Protein AF-A0AAN6U2R5-F1 (afdb_monomer_lite)

pLDDT: mean 76.5, std 16.68, range [30.2, 95.94]

Structure (mmCIF, N/CA/C/O backbone):
data_AF-A0AAN6U2R5-F1
#
_entry.id   AF-A0AAN6U2R5-F1
#
loop_
_atom_site.group_PDB
_atom_site.id
_atom_site.type_symbol
_atom_site.label_atom_id
_atom_site.label_alt_id
_atom_site.label_comp_id
_atom_site.label_asym_id
_atom_site.label_entity_id
_atom_site.label_seq_id
_atom_site.pdbx_PDB_ins_code
_atom_site.Cartn_x
_atom_site.Cartn_y
_atom_site.Cartn_z
_atom_site.occupancy
_atom_site.B_iso_or_equiv
_atom_site.auth_seq_id
_atom_site.auth_comp_id
_atom_site.auth_asym_id
_atom_site.auth_atom_id
_atom_site.pdbx_PDB_model_num
ATOM 1 N N . MET A 1 1 ? -16.354 -10.688 4.812 1.00 75.62 1 MET A N 1
ATOM 2 C CA . MET A 1 1 ? -15.145 -11.548 4.890 1.00 75.62 1 MET A CA 1
ATOM 3 C C . MET A 1 1 ? -14.129 -11.301 3.765 1.00 75.62 1 MET A C 1
ATOM 5 O O . MET A 1 1 ? -12.941 -11.285 4.052 1.00 75.62 1 MET A O 1
ATOM 9 N N . LEU A 1 2 ? -14.532 -11.054 2.510 1.00 76.81 2 LEU A N 1
ATOM 10 C CA . LEU A 1 2 ? -13.600 -10.685 1.427 1.00 76.81 2 LEU A CA 1
ATOM 11 C C . LEU A 1 2 ? -13.300 -9.173 1.439 1.00 76.81 2 LEU A C 1
ATOM 13 O O . LEU A 1 2 ? -14.028 -8.395 0.837 1.00 76.81 2 LEU A O 1
ATOM 17 N N . GLY A 1 3 ? -12.259 -8.751 2.161 1.00 77.88 3 GLY A N 1
ATOM 18 C CA . GLY A 1 3 ? -11.764 -7.361 2.158 1.00 77.88 3 GLY A CA 1
ATOM 19 C C . GL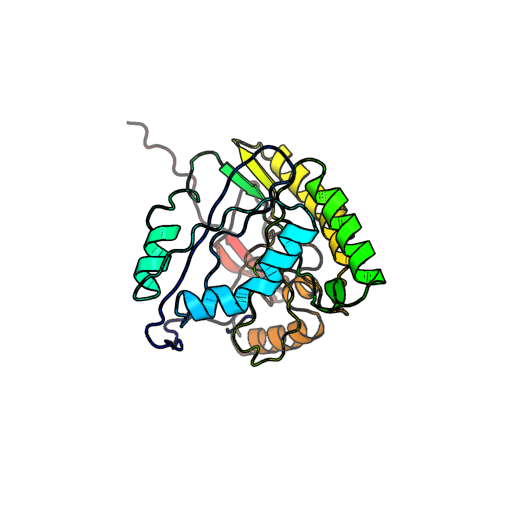Y A 1 3 ? -12.243 -6.466 3.309 1.00 77.88 3 GLY A C 1
ATOM 20 O O . GLY A 1 3 ? -11.578 -5.488 3.612 1.00 77.88 3 GLY A O 1
ATOM 21 N N . GLY A 1 4 ? -13.313 -6.833 4.020 1.00 81.06 4 GLY A N 1
ATOM 22 C CA . GLY A 1 4 ? -13.846 -6.052 5.153 1.00 81.06 4 GLY A CA 1
ATOM 23 C C . GLY A 1 4 ? -13.054 -6.131 6.468 1.00 81.06 4 GLY A C 1
ATOM 24 O O . GLY A 1 4 ? -13.530 -5.625 7.472 1.00 81.06 4 GLY A O 1
ATOM 25 N N . GLY A 1 5 ? -11.888 -6.784 6.491 1.00 81.38 5 GLY A N 1
ATOM 26 C CA . GLY A 1 5 ? -11.130 -7.062 7.720 1.00 81.38 5 GLY A CA 1
ATOM 27 C C . GLY A 1 5 ? -11.427 -8.443 8.325 1.00 81.38 5 GLY A C 1
ATOM 28 O O . GLY A 1 5 ? -12.480 -9.038 8.083 1.00 81.38 5 GLY A O 1
ATOM 29 N N . GLY A 1 6 ? -10.444 -8.992 9.044 1.00 84.00 6 GLY A N 1
ATOM 30 C CA . GLY A 1 6 ? -10.566 -10.259 9.775 1.00 84.00 6 GLY A CA 1
ATOM 31 C C . GLY A 1 6 ? -11.065 -10.051 11.206 1.00 84.00 6 GLY A C 1
ATOM 32 O O . GLY A 1 6 ? -11.174 -8.918 11.661 1.00 84.00 6 GLY A O 1
ATOM 33 N N . SER A 1 7 ? -11.345 -11.149 11.913 1.00 83.75 7 SER A N 1
ATOM 34 C CA . SER A 1 7 ? -11.578 -11.157 13.369 1.00 83.75 7 SER A CA 1
ATOM 35 C C . SER A 1 7 ? -12.781 -10.353 13.888 1.00 83.75 7 SER A C 1
ATOM 37 O O . SER A 1 7 ? -12.809 -10.041 15.069 1.00 83.75 7 SER A O 1
ATOM 39 N N . THR A 1 8 ? -13.765 -10.026 13.040 1.00 87.12 8 THR A N 1
ATOM 40 C CA . THR A 1 8 ? -14.988 -9.287 13.442 1.00 87.12 8 THR A CA 1
ATOM 41 C C . THR A 1 8 ? -16.295 -9.921 12.942 1.00 87.12 8 THR A C 1
ATOM 43 O O . THR A 1 8 ? -17.307 -9.908 13.627 1.00 87.12 8 THR A O 1
ATOM 46 N N . PHE A 1 9 ? -16.293 -10.566 11.769 1.00 89.06 9 PHE A N 1
ATOM 47 C CA . PHE A 1 9 ? -17.522 -11.126 11.177 1.00 89.06 9 PHE A CA 1
ATOM 48 C C . PHE A 1 9 ? -17.807 -12.591 11.543 1.00 89.06 9 PHE A C 1
ATOM 50 O O . PHE A 1 9 ? -18.795 -13.145 11.069 1.00 89.06 9 PHE A O 1
ATOM 57 N N . GLY A 1 10 ? -16.911 -13.257 12.272 1.00 86.81 10 GLY A N 1
ATOM 58 C CA . GLY A 1 10 ? -17.004 -14.691 12.554 1.00 86.81 10 GLY A CA 1
ATOM 59 C C . GLY A 1 10 ? -15.680 -15.441 12.436 1.00 86.81 10 GLY A C 1
ATOM 60 O O . GLY A 1 10 ? -14.652 -14.890 12.032 1.00 86.81 10 GLY A O 1
ATOM 61 N N . VAL A 1 11 ? -15.730 -16.736 12.756 1.00 87.38 11 VAL A N 1
ATOM 62 C CA . VAL A 1 11 ? -14.596 -17.663 12.640 1.00 87.38 11 VAL A CA 1
ATOM 63 C C . VAL A 1 11 ? -14.619 -18.327 11.266 1.00 87.38 11 VAL A C 1
ATOM 65 O O . VAL A 1 11 ? -15.544 -19.063 10.928 1.00 87.38 11 VAL A O 1
ATOM 68 N N . VAL A 1 12 ? -13.584 -18.078 10.465 1.00 86.81 12 VAL A N 1
ATOM 69 C CA . VAL A 1 12 ? -13.412 -18.727 9.160 1.00 86.81 12 VAL A CA 1
ATOM 70 C C . VAL A 1 12 ? -12.789 -20.105 9.370 1.00 86.81 12 VAL A C 1
ATOM 72 O O . VAL A 1 12 ? -11.639 -20.200 9.787 1.00 86.81 12 VAL A O 1
ATOM 75 N N . THR A 1 13 ? -13.529 -21.171 9.064 1.00 89.62 13 THR A N 1
ATOM 76 C CA . THR A 1 13 ? -13.042 -22.562 9.163 1.00 89.62 13 THR A CA 1
ATOM 77 C C . THR A 1 13 ? -12.448 -23.082 7.855 1.00 89.62 13 THR A C 1
ATOM 79 O O . THR A 1 13 ? -11.601 -23.970 7.867 1.00 89.62 13 THR A O 1
ATOM 82 N N . SER A 1 14 ? -12.871 -22.532 6.715 1.00 88.75 14 SER A N 1
ATOM 83 C CA . SER A 1 14 ? -12.342 -22.868 5.393 1.00 88.75 14 SER A CA 1
ATOM 84 C C . SER A 1 14 ? -12.571 -21.728 4.400 1.00 88.75 14 SER A C 1
ATOM 86 O O . SER A 1 14 ? -13.439 -20.875 4.595 1.00 88.75 14 SER A O 1
ATOM 88 N N . ILE A 1 15 ? -11.780 -21.712 3.328 1.00 84.62 15 ILE A N 1
ATOM 89 C CA . ILE A 1 15 ? -11.954 -20.809 2.190 1.00 84.62 15 ILE A CA 1
ATOM 90 C C . ILE A 1 15 ? -11.846 -21.608 0.896 1.00 84.62 15 ILE A C 1
ATOM 92 O O . ILE A 1 15 ? -10.996 -22.487 0.768 1.00 84.62 15 ILE A O 1
ATOM 96 N N . ILE A 1 16 ? -12.682 -21.268 -0.079 1.00 83.38 16 ILE A N 1
ATOM 97 C CA . ILE A 1 16 ? -12.519 -21.735 -1.453 1.00 83.38 16 ILE A CA 1
ATOM 98 C C . ILE A 1 16 ? -11.800 -20.626 -2.207 1.00 83.38 16 ILE A C 1
ATOM 100 O O . ILE A 1 16 ? -12.283 -19.495 -2.283 1.00 83.38 16 ILE A O 1
ATOM 104 N N . ILE A 1 17 ? -10.631 -20.948 -2.746 1.00 80.06 17 ILE A N 1
ATOM 105 C CA . ILE A 1 17 ? -9.834 -20.026 -3.549 1.00 80.06 17 ILE A CA 1
ATOM 106 C C . ILE A 1 17 ? -9.843 -20.473 -5.004 1.00 80.06 17 ILE A C 1
ATOM 108 O O . ILE A 1 17 ? -9.843 -21.665 -5.307 1.00 80.06 17 ILE A O 1
ATOM 112 N N . HIS A 1 18 ? -9.824 -19.509 -5.919 1.00 74.50 18 HIS A N 1
ATOM 113 C CA . HIS A 1 18 ? -9.524 -19.820 -7.307 1.00 74.50 18 HIS A CA 1
ATOM 114 C C . HIS A 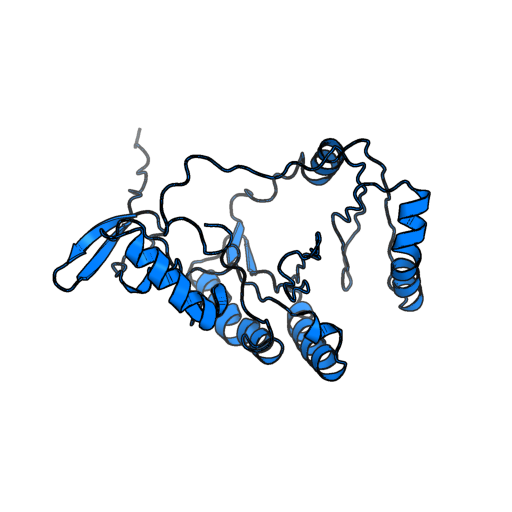1 18 ? -8.048 -20.177 -7.433 1.00 74.50 18 HIS A C 1
ATOM 116 O O . HIS A 1 18 ? -7.177 -19.404 -7.037 1.00 74.50 18 HIS A O 1
ATOM 122 N N . VAL A 1 19 ? -7.791 -21.343 -8.015 1.00 72.38 19 VAL A N 1
ATOM 123 C CA . VAL A 1 19 ? -6.451 -21.780 -8.388 1.00 72.38 19 VAL A CA 1
ATOM 124 C C . VAL A 1 19 ? -6.326 -21.592 -9.892 1.00 72.38 19 VAL A C 1
ATOM 126 O O . VAL A 1 19 ? -7.023 -22.248 -10.665 1.00 72.38 19 VAL A O 1
ATOM 129 N N . ASP A 1 20 ? -5.476 -20.660 -10.316 1.00 73.94 20 ASP A N 1
ATOM 130 C CA . ASP A 1 20 ? -5.130 -20.534 -11.730 1.00 73.94 20 ASP A CA 1
ATOM 131 C C . ASP A 1 20 ? -4.207 -21.706 -12.147 1.00 73.94 20 ASP A C 1
ATOM 133 O O . ASP A 1 20 ? -3.451 -22.227 -11.316 1.00 73.94 20 ASP A O 1
ATOM 137 N N . PRO A 1 21 ? -4.235 -22.138 -13.424 1.00 72.31 21 PRO A N 1
ATOM 138 C CA . PRO A 1 21 ? -3.319 -23.155 -13.941 1.00 72.31 21 PRO A CA 1
ATOM 139 C C . PRO A 1 21 ? -1.846 -22.799 -13.697 1.00 72.31 21 PRO A C 1
ATOM 141 O O . PRO A 1 21 ? -1.494 -21.640 -13.489 1.00 72.31 21 PRO A O 1
ATOM 144 N N . LYS A 1 22 ? -0.946 -23.785 -13.779 1.00 69.88 22 LYS A N 1
ATOM 145 C CA . LYS A 1 22 ? 0.500 -23.518 -13.709 1.00 69.88 22 LYS A CA 1
ATOM 146 C C . LYS A 1 22 ? 0.906 -22.594 -14.859 1.00 69.88 22 LYS A C 1
ATOM 148 O O . LYS A 1 22 ? 0.762 -22.958 -16.021 1.00 69.88 22 LYS A O 1
ATOM 153 N N . LEU A 1 23 ? 1.441 -21.422 -14.525 1.00 69.00 23 LEU A N 1
ATOM 154 C CA . LEU A 1 23 ? 1.948 -20.449 -15.490 1.00 69.00 23 LEU A CA 1
ATOM 155 C C . LEU A 1 23 ? 3.468 -20.282 -15.323 1.00 69.00 23 LEU A C 1
ATOM 157 O O . LEU A 1 23 ? 3.945 -20.279 -14.185 1.00 69.00 23 LEU A O 1
ATOM 161 N N . PRO A 1 24 ? 4.239 -20.118 -16.412 1.00 54.69 24 PRO A N 1
ATOM 162 C CA . PRO A 1 24 ? 5.659 -19.765 -16.341 1.00 54.69 24 PRO A CA 1
ATOM 163 C C . PRO A 1 24 ? 5.858 -18.331 -15.823 1.00 54.69 24 PRO A C 1
ATOM 165 O O . PRO A 1 24 ? 5.056 -17.467 -16.164 1.00 54.69 24 PRO A O 1
ATOM 168 N N . VAL A 1 25 ? 6.905 -18.066 -15.026 1.00 54.12 25 VAL A N 1
ATOM 169 C CA . VAL A 1 25 ? 7.117 -16.799 -14.271 1.00 54.12 25 VAL A CA 1
ATOM 170 C C . VAL A 1 25 ? 8.579 -16.293 -14.373 1.00 54.12 25 VAL A C 1
ATOM 172 O O . VAL A 1 25 ? 9.464 -17.089 -14.689 1.00 54.12 25 VAL A O 1
ATOM 175 N N . ARG A 1 26 ? 8.843 -14.983 -14.147 1.00 58.72 26 ARG A N 1
ATOM 176 C CA . ARG A 1 26 ? 10.145 -14.286 -14.376 1.00 58.72 26 ARG A CA 1
ATOM 177 C C . ARG A 1 26 ? 10.579 -13.301 -13.274 1.00 58.72 26 ARG A C 1
ATOM 179 O O . ARG A 1 26 ? 9.713 -12.782 -12.593 1.00 58.72 26 ARG A O 1
ATOM 186 N N . LEU A 1 27 ? 11.880 -13.003 -13.134 1.00 45.78 27 LEU A N 1
ATOM 187 C CA . LEU A 1 27 ? 12.473 -12.181 -12.047 1.00 45.78 27 LEU A CA 1
ATOM 188 C C . LEU A 1 27 ? 13.454 -11.084 -12.535 1.00 45.78 27 LEU A C 1
ATOM 190 O O . LEU A 1 27 ? 13.769 -11.057 -13.722 1.00 45.78 27 LEU A O 1
ATOM 194 N N . SER A 1 28 ? 13.902 -10.176 -11.639 1.00 36.00 28 SER A N 1
ATOM 195 C CA . SER A 1 28 ? 15.055 -9.235 -11.779 1.00 36.00 28 SER A CA 1
ATOM 196 C C . SER A 1 28 ? 15.420 -8.540 -10.427 1.00 36.00 28 SER A C 1
ATOM 198 O O . SER A 1 28 ? 14.494 -8.083 -9.765 1.00 36.00 28 SER A O 1
ATOM 200 N N . PRO A 1 29 ? 16.706 -8.418 -10.004 1.00 40.41 29 PRO A N 1
ATOM 201 C CA . PRO A 1 29 ? 17.171 -7.596 -8.850 1.00 40.41 29 PRO A CA 1
ATOM 202 C C . PRO A 1 29 ? 18.219 -6.501 -9.220 1.00 40.41 29 PRO A C 1
ATOM 204 O O . PRO A 1 29 ? 18.760 -6.624 -10.311 1.00 40.41 29 PRO A O 1
ATOM 207 N N . THR A 1 30 ? 18.550 -5.508 -8.337 1.00 47.44 30 THR A N 1
ATOM 208 C CA . THR A 1 30 ? 19.863 -4.749 -8.253 1.00 47.44 30 THR A CA 1
ATOM 209 C C . THR A 1 30 ? 19.963 -3.612 -7.171 1.00 47.44 30 THR A C 1
ATOM 211 O O . THR A 1 30 ? 18.999 -3.388 -6.453 1.00 47.44 30 THR A O 1
ATOM 214 N N . SER A 1 31 ? 21.141 -2.939 -7.065 1.00 45.69 31 SER A N 1
ATOM 215 C CA . SER A 1 31 ? 22.002 -2.482 -5.921 1.00 45.69 31 SER A CA 1
ATOM 216 C C . SER A 1 31 ? 21.941 -0.986 -5.427 1.00 45.69 31 SER A C 1
ATOM 218 O O . SER A 1 31 ? 21.132 -0.232 -5.960 1.00 45.69 31 SER A O 1
ATOM 220 N N . PRO A 1 32 ? 22.786 -0.519 -4.444 1.00 41.88 32 PRO A N 1
ATOM 221 C CA . PRO A 1 32 ? 22.632 0.779 -3.728 1.00 41.88 32 PRO A CA 1
ATOM 222 C C . PRO A 1 32 ? 23.648 1.936 -4.018 1.00 41.88 32 PRO A C 1
ATOM 224 O O . PRO A 1 32 ? 24.690 1.715 -4.631 1.00 41.88 32 PRO A O 1
ATOM 227 N N . ASN A 1 33 ? 23.331 3.135 -3.463 1.00 38.94 33 ASN A N 1
ATOM 228 C CA . ASN A 1 33 ? 24.084 4.418 -3.296 1.00 38.94 33 ASN A CA 1
ATOM 229 C C . ASN A 1 33 ? 23.919 5.596 -4.296 1.00 38.94 33 ASN A C 1
ATOM 231 O O . ASN A 1 33 ? 24.830 6.375 -4.557 1.00 38.94 33 ASN A O 1
ATOM 235 N N . SER A 1 34 ? 22.690 5.787 -4.760 1.00 62.69 34 SER A N 1
ATOM 236 C CA . SER A 1 34 ? 22.060 7.037 -5.236 1.00 62.69 34 SER A CA 1
ATOM 237 C C . SER A 1 34 ? 20.544 6.843 -5.011 1.00 62.69 34 SER A C 1
ATOM 239 O O . SER A 1 34 ? 20.193 5.877 -4.325 1.00 62.69 34 SER A O 1
ATOM 241 N N . TYR A 1 35 ? 19.619 7.674 -5.523 1.00 63.62 35 TYR A N 1
ATOM 242 C CA . TYR A 1 35 ? 18.203 7.252 -5.528 1.00 63.62 35 TYR A CA 1
ATOM 243 C C . TYR A 1 35 ? 18.111 5.866 -6.170 1.00 63.62 35 TYR A C 1
ATOM 245 O O . TYR A 1 35 ? 18.415 5.701 -7.350 1.00 63.62 35 TYR A O 1
ATOM 253 N N . SER A 1 36 ? 17.740 4.861 -5.380 1.00 69.75 36 SER A N 1
ATOM 254 C CA . SER A 1 36 ? 17.672 3.488 -5.865 1.00 69.75 36 SER A CA 1
ATOM 255 C C . SER A 1 36 ? 16.245 3.189 -6.296 1.00 69.75 36 SER A C 1
ATOM 257 O O . SER A 1 36 ? 15.295 3.321 -5.526 1.00 69.75 36 SER A O 1
ATOM 259 N N . PHE A 1 37 ? 16.092 2.803 -7.558 1.00 73.75 37 PHE A N 1
ATOM 260 C CA . PHE A 1 37 ? 14.842 2.281 -8.084 1.00 73.75 37 PHE A CA 1
ATOM 261 C C . PHE A 1 37 ? 14.985 0.772 -8.243 1.00 73.75 37 PHE A C 1
ATOM 263 O O . PHE A 1 37 ? 15.816 0.296 -9.017 1.00 73.75 37 PHE A O 1
ATOM 270 N N . THR A 1 38 ? 14.179 0.015 -7.503 1.00 77.44 38 THR A N 1
ATOM 271 C CA . THR A 1 38 ? 14.205 -1.448 -7.540 1.00 77.44 38 THR A CA 1
ATOM 272 C C . THR A 1 38 ? 12.799 -1.996 -7.751 1.00 77.44 38 THR A C 1
ATOM 274 O O . THR A 1 38 ? 11.825 -1.506 -7.183 1.00 77.44 38 THR A O 1
ATOM 277 N N . ILE A 1 39 ? 12.687 -3.028 -8.589 1.00 78.25 39 ILE A N 1
ATOM 278 C CA . ILE A 1 39 ? 11.470 -3.830 -8.733 1.00 78.25 39 ILE A CA 1
ATOM 279 C C . ILE A 1 39 ? 11.864 -5.262 -8.419 1.00 78.25 39 ILE A C 1
ATOM 281 O O . ILE A 1 39 ? 12.583 -5.879 -9.199 1.00 78.25 39 ILE A O 1
ATOM 285 N N . HIS A 1 40 ? 11.402 -5.785 -7.286 1.00 74.69 40 HIS A N 1
ATOM 286 C CA . HIS A 1 40 ? 11.761 -7.125 -6.847 1.00 74.69 40 HIS A CA 1
ATOM 287 C C . HIS A 1 40 ? 10.591 -7.814 -6.124 1.00 74.69 40 HIS A C 1
ATOM 289 O O . HIS A 1 40 ? 10.253 -7.403 -5.011 1.00 74.69 40 HIS A O 1
ATOM 295 N N . PRO A 1 41 ? 9.989 -8.873 -6.696 1.00 79.19 41 PRO A N 1
ATOM 296 C CA . PRO A 1 41 ? 10.163 -9.395 -8.053 1.00 79.19 41 PRO A CA 1
ATOM 297 C C . PRO A 1 41 ? 9.249 -8.739 -9.090 1.00 79.19 41 PRO A C 1
ATOM 299 O O . PRO A 1 41 ? 8.187 -8.208 -8.772 1.00 79.19 41 PRO A O 1
ATOM 302 N N . PHE A 1 42 ? 9.625 -8.867 -10.366 1.00 84.75 42 PHE A N 1
ATOM 303 C CA . PHE A 1 42 ? 8.806 -8.449 -11.503 1.00 84.75 42 PHE A CA 1
ATOM 304 C C . PHE A 1 42 ? 8.212 -9.651 -12.252 1.00 84.75 42 PHE A C 1
ATOM 306 O O . PHE A 1 42 ? 8.767 -10.131 -13.241 1.00 84.75 42 PHE A O 1
ATOM 313 N N . PHE A 1 43 ? 7.064 -10.139 -11.780 1.00 84.88 43 PHE A N 1
ATOM 314 C CA . PHE A 1 43 ? 6.423 -11.321 -12.351 1.00 84.88 43 PHE A CA 1
ATOM 315 C C . PHE A 1 43 ? 5.636 -11.046 -13.635 1.00 84.88 43 PHE A C 1
ATOM 317 O O . PHE A 1 43 ? 4.788 -10.160 -13.694 1.00 84.88 43 PHE A O 1
ATOM 324 N N . ALA A 1 44 ? 5.844 -11.911 -14.630 1.00 87.12 44 ALA A N 1
ATOM 325 C CA . ALA A 1 44 ? 5.041 -11.992 -15.847 1.00 87.12 44 ALA A CA 1
ATOM 326 C C . ALA A 1 44 ? 4.585 -13.442 -16.094 1.00 87.12 44 ALA A C 1
ATOM 328 O O . ALA A 1 44 ? 5.249 -14.173 -16.836 1.00 87.12 44 ALA A O 1
ATOM 329 N N . PRO A 1 45 ? 3.485 -13.882 -15.451 1.00 87.69 45 PRO A N 1
ATOM 330 C CA . PRO A 1 45 ? 2.918 -15.202 -15.680 1.00 87.69 45 PRO A CA 1
ATOM 331 C C . PRO A 1 45 ? 2.545 -15.417 -17.155 1.00 87.69 45 PRO A C 1
ATOM 333 O O . PRO A 1 45 ? 2.028 -14.505 -17.794 1.00 87.69 45 PRO A O 1
ATOM 336 N N . ASN A 1 46 ? 2.743 -16.630 -17.674 1.00 87.88 46 ASN A N 1
ATOM 337 C CA . ASN A 1 46 ? 2.313 -17.048 -19.018 1.00 87.88 46 ASN A CA 1
ATOM 338 C C . ASN A 1 46 ? 3.049 -16.377 -20.195 1.00 87.88 46 ASN A C 1
ATOM 340 O O . ASN A 1 46 ? 2.473 -16.179 -21.263 1.00 87.88 46 ASN A O 1
ATOM 344 N N . HIS A 1 47 ? 4.329 -16.035 -20.017 1.00 89.06 47 HIS A N 1
ATOM 345 C CA . HIS A 1 47 ? 5.133 -15.389 -21.058 1.00 89.06 47 HIS A CA 1
ATOM 346 C C . HIS A 1 47 ? 6.443 -16.129 -21.391 1.00 89.06 47 HIS A C 1
ATOM 348 O O . HIS A 1 47 ? 7.302 -16.380 -20.538 1.00 89.06 47 HIS A O 1
ATOM 354 N N . THR A 1 48 ? 6.658 -16.388 -22.686 1.00 90.75 48 THR A N 1
ATOM 355 C CA . THR A 1 48 ? 7.978 -16.743 -23.248 1.00 90.75 48 THR A CA 1
ATOM 356 C C . THR A 1 48 ? 8.981 -15.593 -23.080 1.00 90.75 48 THR A C 1
ATOM 358 O O . THR A 1 48 ? 8.585 -14.471 -22.767 1.00 90.75 48 THR A O 1
ATOM 361 N N . LEU A 1 49 ? 10.283 -15.844 -23.290 1.00 88.62 49 LEU A N 1
ATOM 362 C CA . LEU A 1 49 ? 11.308 -14.787 -23.194 1.00 88.62 49 LEU A CA 1
ATOM 363 C C . LEU A 1 49 ? 11.004 -13.690 -24.213 1.00 88.62 49 LEU A C 1
ATOM 365 O O . LEU A 1 49 ? 10.919 -12.516 -23.870 1.00 88.62 49 LEU A O 1
ATOM 369 N N . TYR A 1 50 ? 10.721 -14.110 -25.445 1.00 92.50 50 TYR A N 1
ATOM 370 C CA . TYR A 1 50 ? 10.340 -13.229 -26.537 1.00 92.50 50 TYR A CA 1
ATOM 371 C C . TYR A 1 50 ? 9.121 -12.358 -26.196 1.00 92.50 50 TYR A C 1
ATOM 373 O O . TYR A 1 50 ? 9.198 -11.133 -26.272 1.00 92.50 50 TYR A O 1
ATOM 381 N N . SER A 1 51 ? 8.008 -12.966 -25.768 1.00 93.69 51 SER A N 1
ATOM 382 C CA . SER A 1 51 ? 6.779 -12.209 -25.475 1.00 93.69 51 SER A CA 1
ATOM 383 C C . SER A 1 51 ? 6.913 -11.304 -24.246 1.00 93.69 51 SER A C 1
ATOM 385 O O . SER A 1 51 ? 6.323 -10.224 -24.226 1.00 93.69 51 SER A O 1
ATOM 387 N N . PHE A 1 52 ? 7.718 -11.698 -23.251 1.00 91.38 52 PHE A N 1
ATOM 388 C CA . PHE A 1 52 ? 8.062 -10.842 -22.118 1.00 91.38 52 PHE A CA 1
ATOM 389 C C . PHE A 1 52 ? 8.854 -9.617 -22.575 1.00 91.38 52 PHE A C 1
ATOM 391 O O . PHE A 1 52 ? 8.430 -8.499 -22.295 1.00 91.38 52 PHE A O 1
ATOM 398 N N . HIS A 1 53 ? 9.949 -9.811 -23.319 1.00 91.75 53 HIS A N 1
ATOM 399 C CA . HIS A 1 53 ? 10.761 -8.704 -23.824 1.00 91.75 53 HIS A CA 1
ATOM 400 C C . HIS A 1 53 ? 9.952 -7.775 -24.725 1.00 91.75 53 HIS A C 1
ATOM 402 O O . HIS A 1 53 ? 10.042 -6.562 -24.572 1.00 91.75 53 HIS A O 1
ATOM 408 N N . ALA A 1 54 ? 9.109 -8.313 -25.611 1.00 94.31 54 ALA A N 1
ATOM 409 C CA . ALA A 1 54 ? 8.224 -7.501 -26.442 1.00 94.31 54 ALA A CA 1
ATOM 410 C C . ALA A 1 54 ? 7.271 -6.636 -25.594 1.00 94.31 54 ALA A C 1
ATOM 412 O O . ALA A 1 54 ? 7.116 -5.446 -25.864 1.00 94.31 54 ALA A O 1
ATOM 413 N N . ARG A 1 55 ? 6.680 -7.212 -24.538 1.00 91.31 55 ARG A N 1
ATOM 414 C CA . ARG A 1 55 ? 5.735 -6.522 -23.647 1.00 91.31 55 ARG A CA 1
ATOM 415 C C . ARG A 1 55 ? 6.402 -5.479 -22.747 1.00 91.31 55 ARG A C 1
ATOM 417 O O . ARG A 1 55 ? 5.807 -4.435 -22.502 1.00 91.31 55 ARG A O 1
ATOM 424 N N . THR A 1 56 ? 7.610 -5.740 -22.250 1.00 91.06 56 THR A N 1
ATOM 425 C CA . THR A 1 56 ? 8.328 -4.829 -21.339 1.00 91.06 56 THR A CA 1
ATOM 426 C C . THR A 1 56 ? 9.235 -3.830 -22.057 1.00 91.06 56 THR A C 1
ATOM 428 O O . THR A 1 56 ? 9.678 -2.861 -21.440 1.00 91.06 56 THR A O 1
ATOM 431 N N . LYS A 1 57 ? 9.471 -3.999 -23.367 1.00 92.25 57 LYS A N 1
ATOM 432 C CA . LYS A 1 57 ? 10.295 -3.096 -24.188 1.00 92.25 57 LYS A CA 1
ATOM 433 C C . LYS A 1 57 ? 9.921 -1.615 -24.038 1.00 92.25 57 LYS A C 1
ATOM 435 O O . LYS A 1 57 ? 10.843 -0.828 -23.846 1.00 92.25 57 LYS A O 1
ATOM 440 N N . PRO A 1 58 ? 8.638 -1.192 -24.062 1.00 94.94 58 PRO A N 1
ATOM 441 C CA . PRO A 1 58 ? 8.301 0.224 -23.889 1.00 94.94 58 PRO A CA 1
ATOM 442 C C . PRO A 1 58 ? 8.744 0.784 -22.531 1.00 94.94 58 PRO A C 1
ATOM 444 O O . PRO A 1 58 ? 9.281 1.887 -22.467 1.00 94.94 58 PRO A O 1
ATOM 447 N N . PHE A 1 59 ? 8.585 0.001 -21.461 1.00 90.25 59 PHE A N 1
ATOM 448 C CA . PHE A 1 59 ? 8.994 0.383 -20.111 1.00 90.25 59 PHE A CA 1
ATOM 449 C C . PHE A 1 59 ? 10.516 0.556 -20.012 1.00 90.25 59 PHE A C 1
ATOM 451 O O . PHE A 1 59 ? 10.993 1.617 -19.612 1.00 90.25 59 PHE A O 1
ATOM 458 N N . PHE A 1 60 ? 11.291 -0.435 -20.462 1.00 90.75 60 PHE A N 1
ATOM 459 C CA . PHE A 1 60 ? 12.756 -0.354 -20.429 1.00 90.75 60 PHE A CA 1
ATOM 460 C C . PHE A 1 60 ? 13.320 0.711 -21.379 1.00 90.75 60 PHE A C 1
ATOM 462 O O . PHE A 1 60 ? 14.287 1.390 -21.034 1.00 90.75 60 PHE A O 1
ATOM 469 N N . ASN A 1 61 ? 12.690 0.926 -22.539 1.00 93.56 61 ASN A N 1
ATOM 470 C CA . ASN A 1 61 ? 13.040 2.033 -23.428 1.00 93.56 61 ASN A CA 1
ATOM 471 C C . ASN A 1 61 ? 12.841 3.385 -22.739 1.00 93.56 61 ASN A C 1
ATOM 473 O O . ASN A 1 61 ? 13.690 4.264 -22.872 1.00 93.56 61 ASN A O 1
ATOM 477 N N . ARG A 1 62 ? 11.744 3.550 -21.987 1.00 91.69 62 ARG A N 1
ATOM 478 C CA . ARG A 1 62 ? 11.478 4.787 -21.250 1.00 91.69 62 ARG A CA 1
ATOM 479 C C . ARG A 1 62 ? 12.515 5.027 -20.154 1.00 91.69 62 ARG A C 1
ATOM 481 O O . ARG A 1 62 ? 13.009 6.143 -20.052 1.00 91.69 62 ARG A O 1
ATOM 488 N N . LEU A 1 63 ? 12.891 3.998 -19.393 1.00 89.62 63 LEU A N 1
ATOM 489 C CA . LEU A 1 63 ? 13.965 4.104 -18.397 1.00 89.62 63 LEU A CA 1
ATOM 490 C C . LEU A 1 63 ? 15.292 4.525 -19.040 1.00 89.62 63 LEU A C 1
ATOM 492 O O . LEU A 1 63 ? 15.939 5.451 -18.557 1.00 89.62 63 LEU A O 1
ATOM 496 N N . LYS A 1 64 ? 15.640 3.926 -20.187 1.00 89.56 64 LYS A N 1
ATOM 497 C CA . LYS A 1 64 ? 16.835 4.301 -20.955 1.00 89.56 64 LYS A CA 1
ATOM 498 C C . LYS A 1 64 ? 16.793 5.759 -21.425 1.00 89.56 64 LYS A C 1
ATOM 500 O O . LYS A 1 64 ? 17.790 6.455 -21.295 1.00 89.56 64 LYS A O 1
ATOM 505 N N . GLN A 1 65 ? 15.658 6.233 -21.943 1.00 93.38 65 GLN A N 1
ATOM 506 C CA . GLN A 1 65 ? 15.481 7.636 -22.355 1.00 93.38 65 GLN A CA 1
ATOM 507 C C . GLN A 1 65 ? 15.619 8.621 -21.189 1.00 93.38 65 GLN A C 1
ATOM 509 O O . GLN A 1 65 ? 16.070 9.743 -21.387 1.00 93.38 65 GLN A O 1
ATOM 514 N N . LEU A 1 66 ? 15.213 8.207 -19.988 1.00 88.50 66 LEU A N 1
ATOM 515 C CA . LEU A 1 66 ? 15.335 8.992 -18.760 1.00 88.50 66 LEU A CA 1
ATOM 516 C C . LEU A 1 66 ? 16.721 8.868 -18.109 1.00 88.50 66 LEU A C 1
ATOM 518 O O . LEU A 1 66 ? 16.919 9.400 -17.022 1.00 88.50 66 LEU A O 1
ATOM 522 N N . ASN A 1 67 ? 17.666 8.167 -18.747 1.00 87.62 67 ASN A N 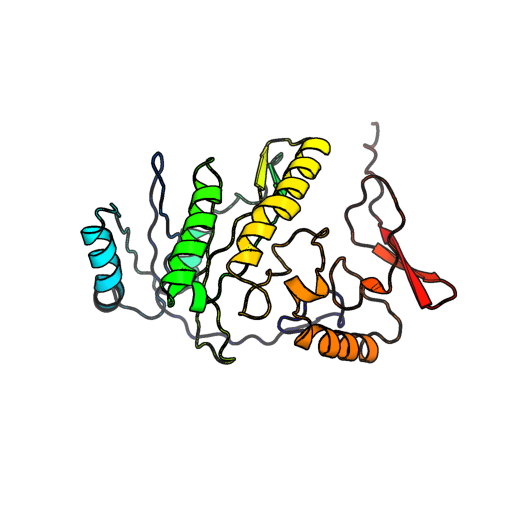1
ATOM 523 C CA . ASN A 1 67 ? 18.987 7.859 -18.199 1.00 87.62 67 ASN A CA 1
ATOM 524 C C . ASN A 1 67 ? 18.930 7.163 -16.827 1.00 87.62 67 ASN A C 1
ATOM 526 O O . ASN A 1 67 ? 19.815 7.352 -15.998 1.00 87.62 67 ASN A O 1
ATOM 530 N N . ILE A 1 68 ? 17.899 6.345 -16.587 1.00 83.19 68 ILE A N 1
ATOM 531 C CA . ILE A 1 68 ? 17.782 5.520 -15.382 1.00 83.19 68 ILE A CA 1
ATOM 532 C C . ILE A 1 68 ? 18.454 4.173 -15.681 1.00 83.19 68 ILE A C 1
ATOM 534 O O . ILE A 1 68 ? 17.898 3.377 -16.450 1.00 83.19 68 ILE A O 1
ATOM 538 N N . PRO A 1 69 ? 19.648 3.898 -15.124 1.00 81.69 69 PRO A N 1
ATOM 539 C CA . PRO A 1 69 ? 20.352 2.655 -15.390 1.00 81.69 69 PRO A CA 1
ATOM 540 C C . PRO A 1 69 ? 19.614 1.490 -14.726 1.00 81.69 69 PRO A C 1
ATOM 542 O O . PRO A 1 69 ? 19.374 1.491 -13.521 1.00 81.69 69 PRO A O 1
ATOM 545 N N . VAL A 1 70 ? 19.270 0.475 -15.517 1.00 83.06 70 VAL A N 1
ATOM 546 C CA . VAL A 1 70 ? 18.709 -0.785 -15.022 1.00 83.06 70 VAL A CA 1
ATOM 547 C C . VAL A 1 70 ? 19.380 -1.959 -15.717 1.00 83.06 70 VAL A C 1
ATOM 549 O O . VAL A 1 70 ? 19.621 -1.915 -16.923 1.00 83.06 70 VAL A O 1
ATOM 552 N N . THR A 1 71 ? 19.623 -3.027 -14.962 1.00 82.81 71 THR A N 1
ATOM 553 C CA . THR A 1 71 ? 20.213 -4.273 -15.468 1.00 82.81 71 THR A CA 1
ATOM 554 C C . THR A 1 71 ? 19.248 -5.425 -15.188 1.00 82.81 71 THR A C 1
ATOM 556 O O . THR A 1 71 ? 19.330 -6.051 -14.132 1.00 82.81 71 THR A O 1
ATOM 559 N N . PRO A 1 72 ? 18.283 -5.707 -16.085 1.00 81.75 72 PRO A N 1
ATOM 560 C CA . PRO A 1 72 ? 17.304 -6.766 -15.857 1.00 81.75 72 PRO A CA 1
ATOM 561 C C . PRO A 1 72 ? 17.97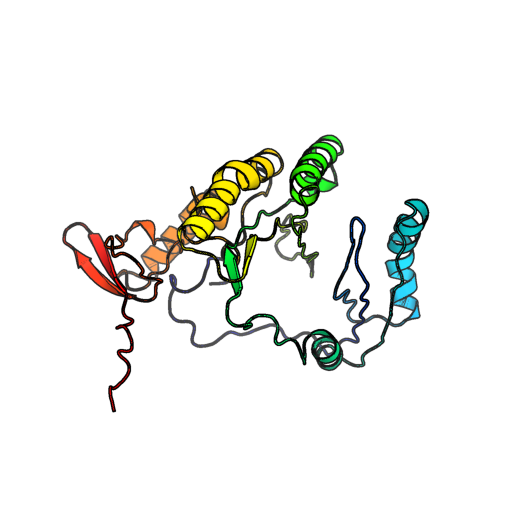1 -8.147 -15.883 1.00 81.75 72 PRO A C 1
ATOM 563 O O . PRO A 1 72 ? 18.541 -8.540 -16.899 1.00 81.75 72 PRO A O 1
ATOM 566 N N . ASN A 1 73 ? 17.848 -8.923 -14.805 1.00 83.69 73 ASN A N 1
ATOM 567 C CA . ASN A 1 73 ? 18.269 -10.326 -14.767 1.00 83.69 73 ASN A CA 1
ATOM 568 C C . ASN A 1 73 ? 17.061 -11.243 -15.002 1.00 83.69 73 ASN A C 1
ATOM 570 O O . ASN A 1 73 ? 16.407 -11.673 -14.056 1.00 83.69 73 ASN A O 1
ATOM 574 N N . THR A 1 74 ? 16.732 -11.496 -16.271 1.00 86.94 74 THR A N 1
ATOM 575 C CA . THR A 1 74 ? 15.497 -12.196 -16.657 1.00 86.94 74 THR A CA 1
ATOM 576 C C . THR A 1 74 ? 15.670 -13.717 -16.658 1.00 86.94 74 THR A C 1
ATOM 578 O O . THR A 1 74 ? 16.275 -14.278 -17.568 1.00 86.94 74 THR A O 1
ATOM 581 N N . THR A 1 75 ? 15.037 -14.410 -15.711 1.00 89.12 75 THR A N 1
ATOM 582 C CA . THR A 1 75 ? 14.963 -15.883 -15.675 1.00 89.12 75 THR A CA 1
ATOM 583 C C . THR A 1 75 ? 13.620 -16.403 -16.199 1.00 89.12 75 THR A C 1
ATOM 585 O O . THR A 1 75 ? 12.618 -15.684 -16.200 1.00 89.12 75 THR A O 1
ATOM 588 N N . LEU A 1 76 ? 13.585 -17.643 -16.703 1.00 90.56 76 LEU A N 1
ATOM 589 C CA . LEU A 1 76 ? 12.349 -18.375 -17.012 1.00 90.56 76 LEU A CA 1
ATOM 590 C C . LEU A 1 76 ? 12.194 -19.521 -16.019 1.00 90.56 76 LEU A C 1
ATOM 592 O O . LEU A 1 76 ? 13.082 -20.363 -15.922 1.00 90.56 76 LEU A O 1
ATOM 596 N N . HIS A 1 77 ? 11.048 -19.594 -15.351 1.00 91.12 77 HIS A N 1
ATOM 597 C CA . HIS A 1 77 ? 10.691 -20.735 -14.516 1.00 91.12 77 HIS A CA 1
ATOM 598 C C . HIS A 1 77 ? 9.513 -21.508 -15.124 1.00 91.12 77 HIS A C 1
ATOM 600 O O . HIS A 1 77 ? 8.599 -20.880 -15.667 1.00 91.12 77 HIS A O 1
ATOM 606 N N . PRO A 1 78 ? 9.485 -22.849 -15.007 1.00 89.44 78 PRO A N 1
ATOM 607 C CA . PRO A 1 78 ? 8.434 -23.678 -15.602 1.00 89.44 78 PRO A CA 1
ATOM 608 C C . PRO A 1 78 ? 7.071 -23.533 -14.905 1.00 89.44 78 PRO A C 1
ATOM 610 O O . PRO A 1 78 ? 6.051 -23.930 -15.459 1.00 89.44 78 PRO A O 1
ATOM 613 N N . ALA A 1 79 ? 7.038 -22.980 -13.688 1.00 88.69 79 ALA A N 1
ATOM 614 C CA . ALA A 1 79 ? 5.821 -22.758 -12.914 1.00 88.69 79 ALA A CA 1
ATOM 615 C C . ALA A 1 79 ? 6.000 -21.605 -11.908 1.00 88.69 79 ALA A C 1
ATOM 617 O O . ALA A 1 79 ? 7.119 -21.154 -11.655 1.00 88.69 79 ALA A O 1
ATOM 618 N N . PHE A 1 80 ? 4.900 -21.178 -11.282 1.00 87.81 80 PHE A N 1
ATOM 619 C CA . PHE A 1 80 ? 4.912 -20.136 -10.251 1.00 87.81 80 PHE A CA 1
ATOM 620 C C . PHE A 1 80 ? 5.742 -20.519 -9.020 1.00 87.81 80 PHE A C 1
ATOM 622 O O . PHE A 1 80 ? 6.576 -19.733 -8.591 1.00 87.81 80 PHE A O 1
ATOM 629 N N . TYR A 1 81 ? 5.569 -21.729 -8.477 1.00 89.00 81 TYR A N 1
ATOM 630 C CA . TYR A 1 81 ? 6.275 -22.152 -7.260 1.00 89.00 81 TYR A CA 1
ATOM 631 C C . TYR A 1 81 ? 7.812 -22.062 -7.352 1.00 89.00 81 TYR A C 1
ATOM 633 O O . TYR A 1 81 ? 8.401 -21.428 -6.480 1.00 89.00 81 TYR A O 1
ATOM 641 N N . PRO A 1 82 ? 8.498 -22.602 -8.382 1.00 89.25 82 PRO A N 1
ATOM 642 C CA . PRO A 1 82 ? 9.949 -22.446 -8.485 1.00 89.25 82 PRO A CA 1
ATOM 643 C C . PRO A 1 82 ? 10.389 -20.984 -8.654 1.00 89.25 82 PRO A C 1
ATOM 645 O O . PRO A 1 82 ? 11.465 -20.635 -8.183 1.00 89.25 82 PRO A O 1
ATOM 648 N N . ALA A 1 83 ? 9.569 -20.118 -9.263 1.00 88.38 83 ALA A N 1
ATOM 649 C CA . ALA A 1 83 ? 9.861 -18.683 -9.323 1.00 88.38 83 ALA A CA 1
ATOM 650 C C . ALA A 1 83 ? 9.685 -17.990 -7.965 1.00 88.38 83 ALA A C 1
ATOM 652 O O . ALA A 1 83 ? 10.513 -17.171 -7.581 1.00 88.38 83 ALA A O 1
ATOM 653 N N . TYR A 1 84 ? 8.630 -18.341 -7.225 1.00 86.19 84 TYR A N 1
ATOM 654 C CA . TYR A 1 84 ? 8.417 -17.888 -5.853 1.00 86.19 84 TYR A CA 1
ATOM 655 C C . TYR A 1 84 ? 9.588 -18.309 -4.958 1.00 86.19 84 TYR A C 1
ATOM 657 O O . TYR A 1 84 ? 10.189 -17.473 -4.288 1.00 86.19 84 TYR A O 1
ATOM 665 N N . ASN A 1 85 ? 9.962 -19.589 -4.997 1.00 86.50 85 ASN A N 1
ATOM 666 C CA . ASN A 1 85 ? 11.029 -20.140 -4.171 1.00 86.50 85 ASN A CA 1
ATOM 667 C C . ASN A 1 85 ? 12.399 -19.526 -4.502 1.00 86.50 85 ASN A C 1
ATOM 669 O O . ASN A 1 85 ? 13.173 -19.249 -3.594 1.00 86.50 85 ASN A O 1
ATOM 673 N N . ALA A 1 86 ? 12.682 -19.248 -5.778 1.00 85.69 86 ALA A N 1
ATOM 674 C CA . ALA A 1 86 ? 13.913 -18.568 -6.183 1.00 85.69 86 ALA A CA 1
ATOM 675 C C . ALA A 1 86 ? 14.030 -17.131 -5.635 1.00 85.69 86 ALA A C 1
ATOM 677 O O . ALA A 1 86 ? 15.141 -16.623 -5.524 1.00 85.69 86 ALA A O 1
ATOM 678 N N . ASN A 1 87 ? 12.908 -16.482 -5.300 1.00 78.75 87 ASN A N 1
ATOM 679 C CA . ASN A 1 87 ? 12.888 -15.092 -4.845 1.00 78.75 87 ASN A CA 1
ATOM 680 C C . ASN A 1 87 ? 12.721 -14.945 -3.328 1.00 78.75 87 ASN A C 1
ATOM 682 O O . ASN A 1 87 ? 13.286 -14.035 -2.731 1.00 78.75 87 ASN A O 1
ATOM 686 N N . TRP A 1 88 ? 11.927 -15.824 -2.715 1.00 82.25 88 TRP A N 1
ATOM 687 C CA . TRP A 1 88 ? 11.564 -15.737 -1.298 1.00 82.25 88 TRP A CA 1
ATOM 688 C C . TRP A 1 88 ? 11.740 -17.046 -0.523 1.00 82.25 88 TRP A C 1
ATOM 690 O O . TRP A 1 88 ? 11.471 -17.081 0.672 1.00 82.25 88 TRP A O 1
ATOM 700 N N . GLY A 1 89 ? 12.201 -18.132 -1.151 1.00 75.81 89 GLY A N 1
ATOM 701 C CA . GLY A 1 89 ? 12.371 -19.430 -0.481 1.00 75.81 89 GLY A CA 1
ATOM 702 C C . GLY A 1 89 ? 13.398 -19.415 0.655 1.00 75.81 89 GLY A C 1
ATOM 703 O O . GLY A 1 89 ? 13.332 -20.236 1.566 1.00 75.81 89 GLY A O 1
ATOM 704 N N . SER A 1 90 ? 14.325 -18.456 0.624 1.00 71.00 90 SER A N 1
ATOM 705 C CA . SER A 1 90 ? 15.325 -18.209 1.666 1.00 71.00 90 SER A CA 1
ATOM 706 C C . SER A 1 90 ? 15.053 -16.944 2.484 1.00 71.00 90 SER A C 1
ATOM 708 O O . SER A 1 90 ? 15.916 -16.544 3.266 1.00 71.00 90 SER A O 1
ATOM 710 N N . ASP A 1 91 ? 13.911 -16.278 2.284 1.00 64.50 91 ASP A N 1
ATOM 711 C CA . ASP A 1 91 ? 13.606 -15.023 2.967 1.00 64.50 91 ASP A CA 1
ATOM 712 C C . ASP A 1 91 ? 13.361 -15.287 4.461 1.00 64.50 91 ASP A C 1
ATOM 714 O O . ASP A 1 91 ? 12.316 -15.782 4.881 1.00 64.50 91 ASP A O 1
ATOM 718 N N . ARG A 1 92 ? 14.386 -14.999 5.268 1.00 57.00 92 ARG A N 1
ATOM 719 C CA . ARG A 1 92 ? 14.350 -15.054 6.737 1.00 57.00 92 ARG A CA 1
ATOM 720 C C . ARG A 1 92 ? 14.200 -13.656 7.357 1.00 57.00 92 ARG A C 1
ATOM 722 O O . ARG A 1 92 ? 14.343 -13.514 8.569 1.00 57.00 92 ARG A O 1
ATOM 729 N N . VAL A 1 93 ? 13.962 -12.618 6.546 1.00 55.31 93 VAL A N 1
ATOM 730 C CA . VAL A 1 93 ? 14.223 -11.213 6.913 1.00 55.31 93 VAL A CA 1
ATOM 731 C C . VAL A 1 93 ? 13.198 -10.645 7.899 1.00 55.31 93 VAL A C 1
ATOM 733 O O . VAL A 1 93 ? 13.520 -9.733 8.656 1.00 55.31 93 VAL A O 1
ATOM 736 N N . LEU A 1 94 ? 11.982 -11.191 7.959 1.00 49.78 94 LEU A N 1
ATOM 737 C CA . LEU A 1 94 ? 10.921 -10.629 8.805 1.00 49.78 94 LEU A CA 1
ATOM 738 C C . LEU A 1 94 ? 11.071 -10.919 10.312 1.00 49.78 94 LEU A C 1
ATOM 740 O O . LEU A 1 94 ? 10.375 -10.287 11.098 1.00 49.78 94 LEU A O 1
ATOM 744 N N . ASN A 1 95 ? 12.001 -11.794 10.723 1.00 43.97 95 ASN A N 1
ATOM 745 C CA . ASN A 1 95 ? 12.175 -12.213 12.123 1.00 43.97 95 ASN A CA 1
ATOM 746 C C . ASN A 1 95 ? 13.596 -11.963 12.670 1.00 43.97 95 ASN A C 1
ATOM 748 O O . ASN A 1 95 ? 14.099 -12.739 13.483 1.00 43.97 95 ASN A O 1
ATOM 752 N N . SER A 1 96 ? 14.290 -10.912 12.223 1.00 54.91 96 SER A N 1
ATOM 753 C CA . SER A 1 96 ? 15.562 -10.525 12.853 1.00 54.91 96 SER A CA 1
ATOM 754 C C . SER A 1 96 ? 15.304 -9.923 14.239 1.00 54.91 96 SER A C 1
ATOM 756 O O . SER A 1 96 ? 14.627 -8.902 14.356 1.00 54.91 96 SER A O 1
ATOM 758 N N . ALA A 1 97 ? 15.847 -10.550 15.287 1.00 56.78 97 ALA A N 1
ATOM 759 C CA . ALA A 1 97 ? 15.753 -10.050 16.658 1.00 56.78 97 ALA A CA 1
ATOM 760 C C . ALA A 1 97 ? 16.234 -8.586 16.747 1.00 56.78 97 ALA A C 1
ATOM 762 O O . ALA A 1 97 ? 17.271 -8.239 16.186 1.00 56.78 97 ALA A O 1
ATOM 763 N N . GLY A 1 98 ? 15.466 -7.732 17.432 1.00 60.34 98 GLY A N 1
ATOM 764 C CA . GLY A 1 98 ? 15.804 -6.320 17.661 1.00 60.34 98 GLY A CA 1
ATOM 765 C C . GLY A 1 98 ? 15.280 -5.321 16.620 1.00 60.34 98 GLY A C 1
ATOM 766 O O . GLY A 1 98 ? 15.377 -4.118 16.845 1.00 60.34 98 GLY A O 1
ATOM 767 N N . ARG A 1 99 ? 14.679 -5.761 15.504 1.00 68.50 99 ARG A N 1
ATOM 768 C CA . ARG A 1 99 ? 14.035 -4.847 14.541 1.00 68.50 99 ARG A CA 1
ATOM 769 C C . ARG A 1 99 ? 12.547 -4.694 14.831 1.00 68.50 99 ARG A C 1
ATOM 771 O O . ARG A 1 99 ? 11.814 -5.679 14.847 1.00 68.50 99 ARG A O 1
ATOM 778 N N . VAL A 1 100 ? 12.093 -3.452 15.001 1.00 73.12 100 VAL A N 1
ATOM 779 C CA . VAL A 1 100 ? 10.670 -3.121 15.176 1.00 73.12 100 VAL A CA 1
ATOM 780 C C . VAL A 1 100 ? 10.228 -2.210 14.037 1.00 73.12 100 VAL A C 1
ATOM 782 O O . VAL A 1 100 ? 10.923 -1.256 13.681 1.00 73.12 100 VAL A O 1
ATOM 785 N N . SER A 1 101 ? 9.068 -2.508 13.449 1.00 76.62 101 SER A N 1
ATOM 786 C CA . SER A 1 101 ? 8.454 -1.665 12.425 1.00 76.62 101 SER A CA 1
ATOM 787 C C . SER A 1 101 ? 7.263 -0.902 12.995 1.00 76.62 101 SER A C 1
ATOM 789 O O . SER A 1 101 ? 6.420 -1.482 13.675 1.00 76.62 101 SER A O 1
ATOM 791 N N . VAL A 1 102 ? 7.185 0.393 12.688 1.00 79.88 102 VAL A N 1
ATOM 792 C CA . VAL A 1 102 ? 5.995 1.225 12.889 1.00 79.88 102 VAL A CA 1
ATOM 793 C C . VAL A 1 102 ? 5.280 1.306 11.543 1.00 79.88 102 VAL A C 1
ATOM 795 O O . VAL A 1 102 ? 5.704 2.103 10.704 1.00 79.88 102 VAL A O 1
ATOM 798 N N . PRO A 1 103 ? 4.256 0.472 11.286 1.00 78.56 103 PRO A N 1
ATOM 799 C CA . PRO A 1 103 ? 3.619 0.405 9.979 1.00 78.56 103 PRO A CA 1
ATOM 800 C C . PRO A 1 103 ? 2.864 1.700 9.670 1.00 78.56 103 PRO A C 1
ATOM 802 O O . PRO A 1 103 ? 2.224 2.289 10.537 1.00 78.56 103 PRO A O 1
ATOM 805 N N . SER A 1 104 ? 2.936 2.122 8.416 1.00 81.00 104 SER A N 1
ATOM 806 C CA . SER A 1 104 ? 2.075 3.134 7.818 1.00 81.00 104 SER A CA 1
ATOM 807 C C . SER A 1 104 ? 1.957 2.812 6.335 1.00 81.00 104 SER A C 1
ATOM 809 O O . SER A 1 104 ? 2.858 2.183 5.772 1.00 81.00 104 SER A O 1
ATOM 811 N N . ASN A 1 105 ? 0.846 3.211 5.724 1.00 84.94 105 ASN A N 1
ATOM 812 C CA . ASN A 1 105 ? 0.673 3.181 4.285 1.00 84.94 105 ASN A CA 1
ATOM 813 C C . ASN A 1 105 ? -0.435 4.148 3.847 1.00 84.94 105 ASN A C 1
ATOM 815 O O . ASN A 1 105 ? -1.354 4.427 4.607 1.00 84.94 105 ASN A O 1
ATOM 819 N N . GLN A 1 106 ? -0.371 4.578 2.588 1.00 86.69 106 GLN A N 1
ATOM 820 C CA . GLN A 1 106 ? -1.447 5.285 1.896 1.00 86.69 106 GLN A CA 1
ATOM 821 C C . GLN A 1 106 ? -1.662 4.643 0.521 1.00 86.69 106 GLN A C 1
ATOM 823 O O . GLN A 1 106 ? -0.716 4.162 -0.098 1.00 86.69 106 GLN A O 1
ATOM 828 N N . LEU A 1 107 ? -2.905 4.616 0.049 1.00 85.81 107 LEU A N 1
ATOM 829 C CA . LEU A 1 107 ? -3.298 4.261 -1.310 1.00 85.81 107 LEU A CA 1
ATOM 830 C C . LEU A 1 107 ? -3.225 5.497 -2.214 1.00 85.81 107 LEU A C 1
ATOM 832 O O . LEU A 1 107 ? -3.798 6.534 -1.889 1.00 85.81 107 LEU A O 1
ATOM 836 N N . LEU A 1 108 ? -2.564 5.361 -3.366 1.00 86.75 108 LEU A N 1
ATOM 837 C CA . LEU A 1 108 ? -2.442 6.407 -4.384 1.00 86.75 108 LEU A CA 1
ATOM 838 C C . LEU A 1 108 ? -3.233 6.015 -5.644 1.00 86.75 108 LEU A C 1
ATOM 840 O O . LEU A 1 108 ? -2.729 5.220 -6.436 1.00 86.75 108 LEU A O 1
ATOM 844 N N . PRO A 1 109 ? -4.451 6.542 -5.856 1.00 84.88 109 PRO A N 1
ATOM 845 C CA . PRO A 1 109 ? -5.321 6.204 -6.990 1.00 84.88 109 PRO A CA 1
ATOM 846 C C . PRO A 1 109 ? -4.672 6.371 -8.361 1.00 84.88 109 PRO A C 1
ATOM 848 O O . PRO A 1 109 ? -3.718 7.131 -8.529 1.00 84.88 109 PRO A O 1
ATOM 851 N N . ARG A 1 110 ? -5.221 5.720 -9.397 1.00 82.56 110 ARG A N 1
ATOM 852 C CA . ARG A 1 110 ? -4.710 5.884 -10.772 1.00 82.56 110 ARG A CA 1
ATOM 853 C C . ARG A 1 110 ? -4.780 7.332 -11.241 1.00 82.56 110 ARG A C 1
ATOM 855 O O . ARG A 1 110 ? -3.875 7.779 -11.945 1.00 82.56 110 ARG A O 1
ATOM 862 N N . ALA A 1 111 ? -5.817 8.056 -10.825 1.00 85.12 111 ALA A N 1
ATOM 863 C CA . ALA A 1 111 ? -5.995 9.468 -11.139 1.00 85.12 111 ALA A CA 1
ATOM 864 C C . ALA A 1 111 ? -4.781 10.328 -10.739 1.00 85.12 111 ALA A C 1
ATOM 866 O O . ALA A 1 111 ? -4.450 11.265 -11.462 1.00 85.12 111 ALA A O 1
ATOM 867 N N . ASN A 1 112 ? -4.071 9.973 -9.661 1.00 89.19 112 ASN A N 1
ATOM 868 C CA . ASN A 1 112 ? -2.858 10.669 -9.226 1.00 89.19 112 ASN A CA 1
ATOM 869 C C . ASN A 1 112 ? -1.711 10.588 -10.233 1.00 89.19 112 ASN A C 1
ATOM 871 O O . ASN A 1 112 ? -0.829 11.435 -10.211 1.00 89.19 112 ASN A O 1
ATOM 875 N N . TRP A 1 113 ? -1.710 9.580 -11.104 1.00 86.31 113 TRP A N 1
ATOM 876 C CA . TRP A 1 113 ? -0.653 9.356 -12.090 1.00 86.31 113 TRP A CA 1
ATOM 877 C C . TRP A 1 113 ? -1.060 9.770 -13.505 1.00 86.31 113 TRP A C 1
ATOM 879 O O . TRP A 1 113 ? -0.197 9.933 -14.364 1.00 86.31 113 TRP A O 1
ATOM 889 N N . ALA A 1 114 ? -2.364 9.893 -13.759 1.00 87.25 114 ALA A N 1
ATOM 890 C CA . ALA A 1 114 ? -2.915 10.211 -15.073 1.00 87.25 114 ALA A CA 1
ATOM 891 C C . ALA A 1 114 ? -3.120 11.718 -15.289 1.00 87.25 114 ALA A C 1
ATOM 893 O O . ALA A 1 114 ? -2.960 12.198 -16.409 1.00 87.25 114 ALA A O 1
ATOM 894 N N . ASP A 1 115 ? -3.472 12.458 -14.235 1.00 92.06 115 ASP A N 1
ATOM 895 C CA . ASP A 1 115 ? -3.630 13.912 -14.285 1.00 92.06 115 ASP A CA 1
ATOM 896 C C . ASP A 1 115 ? -2.302 14.610 -13.963 1.00 92.06 115 ASP A C 1
ATOM 898 O O . ASP A 1 115 ? -1.671 14.299 -12.955 1.00 92.06 115 ASP A O 1
ATOM 902 N N . LEU A 1 116 ? -1.869 15.563 -14.797 1.00 94.12 116 LEU A N 1
ATOM 903 C CA . LEU A 1 116 ? -0.559 16.210 -14.648 1.00 94.12 116 LEU A CA 1
ATOM 904 C C . LEU A 1 116 ? -0.449 17.041 -13.360 1.00 94.12 116 LEU A C 1
ATOM 906 O O . LEU A 1 116 ? 0.608 17.062 -12.726 1.00 94.12 116 LEU A O 1
ATOM 910 N N . THR A 1 117 ? -1.529 17.706 -12.953 1.00 95.50 117 THR A N 1
ATOM 911 C CA . THR A 1 117 ? -1.553 18.515 -11.730 1.00 95.50 117 THR A CA 1
ATOM 912 C C . THR A 1 117 ? -1.455 17.612 -10.505 1.00 95.50 117 THR A C 1
ATOM 914 O O . THR A 1 117 ? -0.602 17.836 -9.640 1.00 95.50 117 THR A O 1
ATOM 917 N N . LYS A 1 118 ? -2.256 16.539 -10.459 1.00 93.38 118 LYS A N 1
ATOM 918 C CA . LYS A 1 118 ? -2.187 15.543 -9.379 1.00 93.38 118 LYS A CA 1
ATOM 919 C C . LYS A 1 118 ? -0.856 14.802 -9.369 1.00 93.38 118 LYS A C 1
ATOM 921 O O . LYS A 1 118 ? -0.326 14.552 -8.287 1.00 93.38 118 LYS A O 1
ATOM 926 N N . PHE A 1 119 ? -0.298 14.497 -10.538 1.00 92.69 119 PHE A N 1
ATOM 927 C CA . PHE A 1 119 ? 1.011 13.864 -10.668 1.00 92.69 119 PHE A CA 1
ATOM 928 C C . PHE A 1 119 ? 2.096 14.731 -10.045 1.00 92.69 119 PHE A C 1
ATOM 930 O O . PHE A 1 119 ? 2.842 14.245 -9.200 1.00 92.69 119 PHE A O 1
ATOM 937 N N . ASN A 1 120 ? 2.150 16.019 -10.392 1.00 95.88 120 ASN A N 1
ATOM 938 C CA . ASN A 1 120 ? 3.154 16.934 -9.853 1.00 95.88 120 ASN A CA 1
ATOM 939 C C . ASN A 1 120 ? 3.031 17.086 -8.330 1.00 95.88 120 ASN A C 1
ATOM 941 O O . ASN A 1 120 ? 4.040 17.014 -7.629 1.00 95.88 120 ASN A O 1
ATOM 945 N N . ALA A 1 121 ? 1.807 17.228 -7.809 1.00 95.94 121 ALA A N 1
ATOM 946 C CA . ALA A 1 121 ? 1.569 17.310 -6.368 1.00 95.94 121 ALA A CA 1
ATOM 947 C C . ALA A 1 121 ? 1.960 16.007 -5.645 1.00 95.94 121 ALA A C 1
ATOM 949 O O . ALA A 1 121 ? 2.688 16.031 -4.654 1.00 95.94 121 ALA A O 1
ATOM 950 N N . THR A 1 122 ? 1.547 14.856 -6.183 1.00 92.62 122 THR A N 1
ATOM 951 C CA . THR A 1 122 ? 1.883 13.532 -5.632 1.00 92.62 122 THR A CA 1
ATOM 952 C C . THR A 1 122 ? 3.393 13.291 -5.660 1.00 92.62 122 THR A C 1
ATOM 954 O O . THR A 1 122 ? 3.967 12.801 -4.689 1.00 92.62 122 THR A O 1
ATOM 957 N N . PHE A 1 123 ? 4.058 13.666 -6.753 1.00 90.56 123 PHE A N 1
ATOM 958 C CA . PHE A 1 123 ? 5.501 13.526 -6.903 1.00 90.56 123 PHE A CA 1
ATOM 959 C C . PHE A 1 123 ? 6.275 14.420 -5.927 1.00 90.56 123 PHE A C 1
ATOM 961 O O . PHE A 1 123 ? 7.280 13.973 -5.379 1.00 90.56 123 PHE A O 1
ATOM 968 N N . ALA A 1 124 ? 5.797 15.639 -5.654 1.00 93.12 124 ALA A N 1
ATOM 969 C CA . ALA A 1 124 ? 6.394 16.518 -4.649 1.00 93.12 124 ALA A CA 1
ATOM 970 C C . ALA A 1 124 ? 6.353 15.895 -3.242 1.00 93.12 124 ALA A C 1
ATOM 972 O O . ALA A 1 124 ? 7.382 15.846 -2.573 1.00 93.12 124 ALA A O 1
ATOM 973 N N . VAL A 1 125 ? 5.209 15.327 -2.840 1.00 92.38 125 VAL A N 1
ATOM 974 C CA . VAL A 1 125 ? 5.072 14.618 -1.552 1.00 92.38 125 VAL A CA 1
ATOM 975 C C . VAL A 1 125 ? 5.974 13.383 -1.491 1.00 92.38 125 VAL A C 1
ATOM 977 O O . VAL A 1 125 ? 6.614 13.121 -0.474 1.00 92.38 125 VAL A O 1
ATOM 980 N N . ILE A 1 126 ? 6.076 12.629 -2.591 1.00 88.12 126 ILE A N 1
ATOM 981 C CA . ILE A 1 126 ? 6.999 11.491 -2.673 1.00 88.12 126 ILE A CA 1
ATOM 982 C C . ILE A 1 126 ? 8.443 11.951 -2.479 1.00 88.12 126 ILE A C 1
ATOM 984 O O . ILE A 1 126 ? 9.161 11.311 -1.715 1.00 88.12 126 ILE A O 1
ATOM 988 N N . ARG A 1 127 ? 8.862 13.045 -3.129 1.00 85.69 127 ARG A N 1
ATOM 989 C CA . ARG A 1 127 ? 10.208 13.611 -2.970 1.00 85.69 127 ARG A CA 1
ATOM 990 C C . ARG A 1 127 ? 10.485 14.013 -1.530 1.00 85.69 127 ARG A C 1
ATOM 992 O O . ARG A 1 127 ? 11.468 13.531 -0.982 1.00 85.69 127 ARG A O 1
ATOM 999 N N . GLU A 1 128 ? 9.594 14.788 -0.914 1.00 86.88 128 GLU A N 1
ATOM 1000 C CA . GLU A 1 128 ? 9.696 15.190 0.498 1.00 86.88 128 GLU A CA 1
ATOM 1001 C C . GLU A 1 128 ? 9.867 13.974 1.421 1.00 86.88 128 GLU A C 1
ATOM 1003 O O . GLU A 1 128 ? 10.640 14.004 2.376 1.00 86.88 128 GLU A O 1
ATOM 1008 N N . TYR A 1 129 ? 9.186 12.871 1.105 1.00 84.75 129 TYR A N 1
ATOM 1009 C CA . TYR A 1 129 ? 9.288 11.639 1.870 1.00 84.75 129 TYR A CA 1
ATOM 1010 C C . TYR A 1 129 ? 10.614 10.888 1.641 1.00 84.75 129 TYR A C 1
ATOM 1012 O O . TYR A 1 129 ? 11.223 10.443 2.612 1.00 84.75 129 TYR A O 1
ATOM 1020 N N . VAL A 1 130 ? 11.077 10.725 0.394 1.00 81.25 130 VAL A N 1
ATOM 1021 C CA . VAL A 1 130 ? 12.266 9.899 0.086 1.00 81.25 130 VAL A CA 1
ATOM 1022 C C . VAL A 1 130 ? 13.601 10.644 0.202 1.00 81.25 130 VAL A C 1
ATOM 1024 O O . VAL A 1 130 ? 14.617 10.003 0.460 1.00 81.25 130 VAL A O 1
ATOM 1027 N N . GLU A 1 131 ? 13.622 11.970 0.036 1.00 81.88 131 GLU A N 1
ATOM 1028 C CA . GLU A 1 131 ? 14.833 12.812 0.095 1.00 81.88 131 GLU A CA 1
ATOM 1029 C C . GLU A 1 131 ? 15.597 12.710 1.427 1.00 81.88 131 GLU A C 1
ATOM 1031 O O . GLU A 1 131 ? 16.823 12.596 1.396 1.00 81.88 131 GLU A O 1
ATOM 1036 N N . PRO A 1 132 ? 14.924 12.640 2.592 1.00 78.75 132 PRO A N 1
ATOM 1037 C CA . PRO A 1 132 ? 15.574 12.376 3.877 1.00 78.75 132 PRO A CA 1
ATOM 1038 C C . PRO A 1 132 ? 16.040 10.921 4.076 1.00 78.75 132 PRO A C 1
ATOM 1040 O O . PRO A 1 132 ? 16.433 10.556 5.182 1.00 78.75 132 PRO A O 1
ATOM 1043 N N . GLY A 1 133 ? 15.958 10.064 3.050 1.00 74.75 133 GLY A N 1
ATOM 1044 C CA . GLY A 1 133 ? 16.410 8.669 3.096 1.00 74.75 133 GLY A CA 1
ATOM 1045 C C . GLY A 1 133 ? 15.343 7.644 3.498 1.00 74.75 133 GLY A C 1
ATOM 1046 O O . GLY A 1 133 ? 15.692 6.528 3.885 1.00 74.75 133 GLY A O 1
ATOM 1047 N N . ARG A 1 134 ? 14.046 7.981 3.425 1.00 76.88 134 ARG A N 1
ATOM 1048 C CA . ARG A 1 134 ? 12.958 7.033 3.746 1.00 76.88 134 ARG A CA 1
ATOM 1049 C C . ARG A 1 134 ? 12.649 6.110 2.565 1.00 76.88 134 ARG A C 1
ATOM 1051 O O . ARG A 1 134 ? 12.792 6.478 1.400 1.00 76.88 134 ARG A O 1
ATOM 1058 N N . LEU A 1 135 ? 12.182 4.899 2.869 1.00 76.00 135 LEU A N 1
ATOM 1059 C CA . LEU A 1 135 ? 11.862 3.878 1.870 1.00 76.00 135 LEU A CA 1
ATOM 1060 C C . LEU A 1 135 ? 10.397 3.971 1.421 1.00 76.00 135 LEU A C 1
ATOM 1062 O O . LEU A 1 135 ? 9.484 3.692 2.197 1.00 76.00 135 LEU A O 1
ATOM 1066 N N . LEU A 1 136 ? 10.169 4.263 0.140 1.00 77.75 136 LEU A N 1
ATOM 1067 C CA . LEU A 1 136 ? 8.856 4.124 -0.494 1.00 77.75 136 LEU A CA 1
ATOM 1068 C C . LEU A 1 136 ? 8.719 2.726 -1.115 1.00 77.75 136 LEU A C 1
ATOM 1070 O O . LEU A 1 136 ? 9.572 2.313 -1.900 1.00 77.75 136 LEU A O 1
ATOM 1074 N N . MET A 1 137 ? 7.642 2.003 -0.796 1.00 75.62 137 MET A N 1
ATOM 1075 C CA . MET A 1 137 ? 7.365 0.673 -1.353 1.00 75.62 137 MET A CA 1
ATOM 1076 C C . MET A 1 137 ? 6.020 0.675 -2.082 1.00 75.62 137 MET A C 1
ATOM 1078 O O . MET A 1 137 ? 5.057 1.288 -1.644 1.00 75.62 137 MET A O 1
ATOM 1082 N N . GLY A 1 138 ? 5.917 -0.012 -3.214 1.00 73.38 138 GLY A N 1
ATOM 1083 C CA . GLY A 1 138 ? 4.681 -0.032 -3.995 1.00 73.38 138 GLY A CA 1
ATOM 1084 C C . GLY A 1 138 ? 4.397 -1.406 -4.572 1.00 73.38 138 GLY A C 1
ATOM 1085 O O . GLY A 1 138 ? 5.299 -2.082 -5.062 1.00 73.38 138 GLY A O 1
ATOM 1086 N N . TYR A 1 139 ? 3.125 -1.795 -4.555 1.00 73.38 139 TYR A N 1
ATOM 1087 C CA . TYR A 1 139 ? 2.644 -2.978 -5.258 1.00 73.38 139 TYR A CA 1
ATOM 1088 C C . TYR A 1 139 ? 1.872 -2.550 -6.496 1.00 73.38 139 TYR A C 1
ATOM 1090 O O . TYR A 1 139 ? 0.852 -1.872 -6.397 1.00 73.38 139 TYR A O 1
ATOM 1098 N N . HIS A 1 140 ? 2.318 -2.998 -7.664 1.00 68.31 140 HIS A N 1
ATOM 1099 C CA . HIS A 1 140 ? 1.563 -2.841 -8.901 1.00 68.31 140 HIS A CA 1
ATOM 1100 C C . HIS A 1 140 ? 0.740 -4.110 -9.121 1.00 68.31 140 HIS A C 1
ATOM 1102 O O . HIS A 1 140 ? 1.249 -5.123 -9.597 1.00 68.31 140 HIS A O 1
ATOM 1108 N N . GLN A 1 141 ? -0.531 -4.072 -8.720 1.00 64.44 141 GLN A N 1
ATOM 1109 C CA . GLN A 1 141 ? -1.455 -5.197 -8.852 1.00 64.44 141 GLN A CA 1
ATOM 1110 C C . GLN A 1 141 ? -2.705 -4.756 -9.612 1.00 64.44 141 GLN A C 1
ATOM 1112 O O . GLN A 1 141 ? -3.413 -3.849 -9.189 1.00 64.44 141 GLN A O 1
ATOM 1117 N N . ALA A 1 142 ? -2.984 -5.418 -10.734 1.00 60.16 142 ALA A N 1
ATOM 1118 C CA . ALA A 1 142 ? -4.201 -5.205 -11.516 1.00 60.16 142 ALA A CA 1
ATOM 1119 C C . ALA A 1 142 ? -4.658 -6.512 -12.185 1.00 60.16 142 ALA A C 1
ATOM 1121 O O . ALA A 1 142 ? -4.915 -6.559 -13.388 1.00 60.16 142 ALA A O 1
ATOM 1122 N N . SER A 1 143 ? -4.726 -7.619 -11.435 1.00 55.56 143 SER A N 1
ATOM 1123 C CA . SER A 1 143 ? -5.192 -8.887 -12.006 1.00 55.56 143 SER A CA 1
ATOM 1124 C C . SER A 1 143 ? -6.695 -8.810 -12.304 1.00 55.56 143 SER A C 1
ATOM 1126 O O . SER A 1 143 ? -7.541 -8.815 -11.413 1.00 55.56 143 SER A O 1
ATOM 1128 N N . ARG A 1 144 ? -7.034 -8.707 -13.597 1.00 62.59 144 ARG A N 1
ATOM 1129 C CA . ARG A 1 144 ? -8.400 -8.702 -14.169 1.00 62.59 144 ARG A CA 1
ATOM 1130 C C . ARG A 1 144 ? -9.330 -7.556 -13.726 1.00 62.59 144 ARG A C 1
ATOM 1132 O O . ARG A 1 144 ? -10.365 -7.396 -14.355 1.00 62.59 144 ARG A O 1
ATOM 1139 N N . ASN A 1 145 ? -8.990 -6.801 -12.676 1.00 67.06 145 ASN A N 1
ATOM 1140 C CA . ASN A 1 145 ? -9.757 -5.696 -12.084 1.00 67.06 145 ASN A CA 1
ATOM 1141 C C . ASN A 1 145 ? -11.285 -5.915 -12.082 1.00 67.06 145 ASN A C 1
ATOM 1143 O O . ASN A 1 145 ? -12.049 -5.050 -12.498 1.00 67.06 145 ASN A O 1
ATOM 1147 N N . ARG A 1 146 ? -11.738 -7.101 -11.652 1.00 64.62 146 ARG A N 1
ATOM 1148 C CA . ARG A 1 146 ? -13.136 -7.556 -11.817 1.00 64.62 146 ARG A CA 1
ATOM 1149 C C . ARG A 1 146 ? -14.177 -6.669 -11.136 1.00 64.62 146 ARG A C 1
ATOM 1151 O O . ARG A 1 146 ? -15.334 -6.686 -11.526 1.00 64.62 146 ARG A O 1
ATOM 1158 N N . VAL A 1 147 ? -13.758 -5.931 -10.114 1.00 65.69 147 VAL A N 1
ATOM 1159 C CA . VAL A 1 147 ? -14.595 -4.997 -9.351 1.00 65.69 147 VAL A CA 1
ATOM 1160 C C . VAL A 1 147 ? -14.351 -3.540 -9.754 1.00 65.69 147 VAL A C 1
ATOM 1162 O O . VAL A 1 147 ? -14.780 -2.634 -9.053 1.00 65.69 147 VAL A O 1
ATOM 1165 N N . ASN A 1 148 ? -13.634 -3.321 -10.862 1.00 66.44 148 ASN A N 1
ATOM 1166 C CA . ASN A 1 148 ? -13.239 -2.015 -11.377 1.00 66.44 148 ASN A CA 1
ATOM 1167 C C . ASN A 1 148 ? -12.626 -1.092 -10.306 1.00 66.44 148 ASN A C 1
ATOM 1169 O O . ASN A 1 148 ? -12.900 0.104 -10.269 1.00 66.44 148 ASN A O 1
ATOM 1173 N N . ALA A 1 149 ? -11.806 -1.656 -9.416 1.00 64.75 149 ALA A N 1
ATOM 1174 C CA . ALA A 1 149 ? -11.142 -0.896 -8.373 1.00 64.75 149 ALA A CA 1
ATOM 1175 C C . ALA A 1 149 ? -10.115 0.057 -9.000 1.00 64.75 149 ALA A C 1
ATOM 1177 O O . ALA A 1 149 ? -9.293 -0.347 -9.836 1.00 64.75 149 ALA A O 1
ATOM 1178 N N . ASP A 1 150 ? -10.170 1.326 -8.601 1.00 62.19 150 ASP A N 1
ATOM 1179 C CA . ASP A 1 150 ? -9.264 2.365 -9.084 1.00 62.19 150 ASP A CA 1
ATOM 1180 C C . ASP A 1 150 ? -7.948 2.372 -8.295 1.00 62.19 150 ASP A C 1
ATOM 1182 O O . ASP A 1 150 ? -7.607 3.304 -7.570 1.00 62.19 150 ASP A O 1
ATOM 1186 N N . ASN A 1 151 ? -7.210 1.267 -8.395 1.00 55.72 151 ASN A N 1
ATOM 1187 C CA . ASN A 1 151 ? -5.980 1.081 -7.640 1.00 55.72 151 ASN A CA 1
ATOM 1188 C C . ASN A 1 151 ? -4.787 1.485 -8.514 1.00 55.72 151 ASN A C 1
ATOM 1190 O O . ASN A 1 151 ? -4.563 0.888 -9.575 1.00 55.72 151 ASN A O 1
ATOM 1194 N N . ALA A 1 152 ? -3.980 2.439 -8.051 1.00 52.03 152 ALA A N 1
ATOM 1195 C CA . ALA A 1 152 ? -2.576 2.518 -8.431 1.00 52.03 152 ALA A CA 1
ATOM 1196 C C . ALA A 1 152 ? -1.686 2.414 -7.182 1.00 52.03 152 ALA A C 1
ATOM 1198 O O . ALA A 1 152 ? -2.112 2.609 -6.044 1.00 52.03 152 ALA A O 1
ATOM 1199 N N . GLY A 1 153 ? -0.478 1.903 -7.395 1.00 53.31 153 GLY A N 1
ATOM 1200 C CA . GLY A 1 153 ? 0.375 1.367 -6.347 1.00 53.31 153 GLY A CA 1
ATOM 1201 C C . GLY A 1 153 ? 1.482 2.326 -5.955 1.00 53.31 153 GLY A C 1
ATOM 1202 O O . GLY A 1 153 ? 2.429 2.509 -6.707 1.00 53.31 153 GLY A O 1
ATOM 1203 N N . GLY A 1 154 ? 1.408 2.848 -4.739 1.00 51.75 154 GLY A N 1
ATOM 1204 C CA . GLY A 1 154 ? 2.521 3.484 -4.045 1.00 51.75 154 GLY A CA 1
ATOM 1205 C C . GLY A 1 154 ? 2.120 3.676 -2.594 1.00 51.75 154 GLY A C 1
ATOM 1206 O O . GLY A 1 154 ? 1.080 4.271 -2.343 1.00 51.75 154 GLY A O 1
ATOM 1207 N N . ARG A 1 155 ? 2.889 3.109 -1.662 1.00 58.78 155 ARG A N 1
ATOM 1208 C CA . ARG A 1 155 ? 2.641 3.178 -0.221 1.00 58.78 155 ARG A CA 1
ATOM 1209 C C . ARG A 1 155 ? 3.893 3.750 0.458 1.00 58.78 155 ARG A C 1
ATOM 1211 O O . ARG A 1 155 ? 4.949 3.119 0.360 1.00 58.78 155 ARG A O 1
ATOM 1218 N N . PRO A 1 156 ? 3.844 4.900 1.158 1.00 54.47 156 PRO A N 1
ATOM 1219 C CA . PRO A 1 156 ? 4.904 5.221 2.117 1.00 54.47 156 PRO A CA 1
ATOM 1220 C C . PRO A 1 156 ? 5.032 4.029 3.059 1.00 54.47 156 PRO A C 1
ATOM 1222 O O . PRO A 1 156 ? 4.029 3.606 3.626 1.00 54.47 156 PRO A O 1
ATOM 1225 N N . LYS A 1 157 ? 6.218 3.420 3.154 1.00 57.47 157 LYS A N 1
ATOM 1226 C CA . LYS A 1 157 ? 6.399 2.314 4.090 1.00 57.47 157 LYS A CA 1
ATOM 1227 C C . LYS A 1 157 ? 6.478 2.908 5.495 1.00 57.47 157 LYS A C 1
ATOM 1229 O O . LYS A 1 157 ? 6.959 4.020 5.703 1.00 57.47 157 LYS A O 1
ATOM 1234 N N . GLY A 1 158 ? 6.017 2.156 6.480 1.00 59.25 158 GLY A N 1
ATOM 1235 C CA . GLY A 1 158 ? 6.311 2.461 7.872 1.00 59.25 158 GLY A CA 1
ATOM 1236 C C . GLY A 1 158 ? 7.812 2.632 8.155 1.00 59.25 158 GLY A C 1
ATOM 1237 O O . GLY A 1 158 ? 8.665 2.223 7.363 1.00 59.25 158 GLY A O 1
ATOM 1238 N N . ALA A 1 159 ? 8.146 3.193 9.314 1.00 62.56 159 ALA A N 1
ATOM 1239 C CA . ALA A 1 159 ? 9.530 3.247 9.779 1.00 62.56 159 ALA A CA 1
ATOM 1240 C C . ALA A 1 159 ? 9.986 1.852 10.250 1.00 62.56 159 ALA A C 1
ATOM 1242 O O . ALA A 1 159 ? 9.208 1.107 10.849 1.00 62.56 159 ALA A O 1
ATOM 1243 N N . VAL A 1 160 ? 11.243 1.488 9.992 1.00 67.12 160 VAL A N 1
ATOM 1244 C CA . VAL A 1 160 ? 11.896 0.304 10.578 1.00 67.12 160 VAL A CA 1
ATOM 1245 C C . VAL A 1 160 ? 13.080 0.802 11.388 1.00 67.12 160 VAL A C 1
ATOM 1247 O O . VAL A 1 160 ? 13.902 1.546 10.862 1.00 67.12 160 VAL A O 1
ATOM 1250 N N . MET A 1 161 ? 13.145 0.412 12.656 1.00 65.88 161 MET A N 1
ATOM 1251 C CA . MET A 1 161 ? 14.167 0.870 13.595 1.00 65.88 161 MET A CA 1
ATOM 1252 C C . MET A 1 161 ? 14.848 -0.324 14.264 1.00 65.88 161 MET A C 1
ATOM 1254 O O . MET A 1 161 ? 14.213 -1.351 14.522 1.00 65.88 161 MET A O 1
ATOM 1258 N N . GLU A 1 162 ? 16.141 -0.179 14.540 1.00 73.88 162 GLU A N 1
ATOM 1259 C CA . GLU A 1 162 ? 16.935 -1.153 15.289 1.00 73.88 162 GLU A CA 1
ATOM 1260 C C . GLU A 1 162 ? 16.953 -0.763 16.768 1.00 73.88 162 GLU A C 1
ATOM 1262 O O . GLU A 1 162 ? 17.329 0.353 17.112 1.00 73.88 162 GLU A O 1
ATOM 1267 N N . ASN A 1 163 ? 16.517 -1.684 17.629 1.00 75.81 163 ASN A N 1
ATOM 1268 C CA . ASN A 1 163 ? 16.430 -1.534 19.082 1.00 75.81 163 ASN A CA 1
ATOM 1269 C C . ASN A 1 163 ? 15.792 -0.208 19.561 1.00 75.81 163 ASN A C 1
ATOM 1271 O O . ASN A 1 163 ? 16.364 0.453 20.430 1.00 75.81 163 ASN A O 1
ATOM 1275 N N . PRO A 1 164 ? 14.624 0.208 19.025 1.00 83.19 164 PRO A N 1
ATOM 1276 C CA . PRO A 1 164 ? 14.017 1.476 19.413 1.00 83.19 164 PRO A CA 1
ATOM 1277 C C . PRO A 1 164 ? 13.480 1.434 20.845 1.00 83.19 164 PRO A C 1
ATOM 1279 O O . PRO A 1 164 ? 12.942 0.421 21.303 1.00 83.19 164 PRO A O 1
ATOM 1282 N N . THR A 1 165 ? 13.537 2.574 21.530 1.00 85.56 165 THR A N 1
ATOM 1283 C CA . THR A 1 165 ? 12.801 2.775 22.781 1.00 85.56 165 THR A CA 1
ATOM 1284 C C . THR A 1 165 ? 11.308 2.992 22.505 1.00 85.56 165 THR A C 1
ATOM 1286 O O . THR A 1 165 ? 10.884 3.318 21.394 1.00 85.56 165 THR A O 1
ATOM 1289 N N . ALA A 1 166 ? 10.471 2.884 23.541 1.00 83.69 166 ALA A N 1
ATOM 1290 C CA . ALA A 1 166 ? 9.053 3.230 23.423 1.00 83.69 166 ALA A CA 1
ATOM 1291 C C . ALA A 1 166 ? 8.828 4.708 23.040 1.00 83.69 166 ALA A C 1
ATOM 1293 O O . ALA A 1 166 ? 7.827 5.031 22.397 1.00 83.69 166 ALA A O 1
ATOM 1294 N N . ALA A 1 167 ? 9.741 5.605 23.431 1.00 86.00 167 ALA A N 1
ATOM 1295 C CA . ALA A 1 167 ? 9.686 7.014 23.052 1.00 86.00 167 ALA A CA 1
ATOM 1296 C C . ALA A 1 167 ? 9.964 7.195 21.554 1.00 86.00 167 ALA A C 1
ATOM 1298 O O . ALA A 1 167 ? 9.212 7.907 20.890 1.00 86.00 167 ALA A O 1
ATOM 1299 N N . ASP A 1 168 ? 10.952 6.476 21.012 1.00 84.75 168 ASP A N 1
ATOM 1300 C CA . ASP A 1 168 ? 11.275 6.501 19.579 1.00 84.75 168 ASP A CA 1
ATOM 1301 C C . ASP A 1 168 ? 10.093 6.013 18.737 1.00 84.75 168 ASP A C 1
ATOM 1303 O O . ASP A 1 168 ? 9.699 6.663 17.768 1.00 84.75 168 ASP A O 1
ATOM 1307 N N . LEU A 1 169 ? 9.454 4.913 19.155 1.00 84.50 169 LEU A N 1
ATOM 1308 C CA . LEU A 1 169 ? 8.263 4.380 18.487 1.00 84.50 169 LEU A CA 1
ATOM 1309 C C . LEU A 1 169 ? 7.108 5.393 18.474 1.00 84.50 169 LEU A C 1
ATOM 1311 O O . LEU A 1 169 ? 6.460 5.572 17.442 1.00 84.50 169 LEU A O 1
ATOM 1315 N N . ARG A 1 170 ? 6.858 6.079 19.599 1.00 86.31 170 ARG A N 1
ATOM 1316 C CA . ARG A 1 170 ? 5.810 7.110 19.701 1.00 86.31 170 ARG A CA 1
ATOM 1317 C C . ARG A 1 170 ? 6.125 8.342 18.858 1.00 86.31 170 ARG A C 1
ATOM 1319 O O . ARG A 1 170 ? 5.220 8.883 18.224 1.00 86.31 170 ARG A O 1
ATOM 1326 N N . ALA A 1 171 ? 7.381 8.782 18.844 1.00 88.25 171 ALA A N 1
ATOM 1327 C CA . ALA A 1 171 ? 7.816 9.908 18.026 1.00 88.25 171 ALA A CA 1
ATOM 1328 C C . ALA A 1 171 ? 7.662 9.589 16.531 1.00 88.25 171 ALA A C 1
ATOM 1330 O O . ALA A 1 171 ? 7.048 10.368 15.802 1.00 88.25 171 ALA A O 1
ATOM 1331 N N . ALA A 1 172 ? 8.123 8.409 16.102 1.00 86.06 172 ALA A N 1
ATOM 1332 C CA . ALA A 1 172 ? 7.992 7.940 14.725 1.00 86.06 172 ALA A CA 1
ATOM 1333 C C . ALA A 1 172 ? 6.524 7.806 14.296 1.00 86.06 172 ALA A C 1
ATOM 1335 O O . ALA A 1 172 ? 6.152 8.269 13.220 1.00 86.06 172 ALA A O 1
ATOM 1336 N N . LEU A 1 173 ? 5.672 7.222 15.146 1.00 86.19 173 LEU A N 1
ATOM 1337 C CA . LEU A 1 173 ? 4.233 7.137 14.888 1.00 86.19 173 LEU A CA 1
ATOM 1338 C C . LEU A 1 173 ? 3.600 8.528 14.762 1.00 86.19 173 LEU A C 1
ATOM 1340 O O . LEU A 1 173 ? 2.830 8.778 13.838 1.00 86.19 173 LEU A O 1
ATOM 1344 N N . GLY A 1 174 ? 3.956 9.441 15.665 1.00 87.94 174 GLY A N 1
ATOM 1345 C CA . GLY A 1 174 ? 3.463 10.809 15.644 1.00 87.94 174 GLY A CA 1
ATOM 1346 C C . GLY A 1 174 ? 3.837 11.568 14.370 1.00 87.94 174 GLY A C 1
ATOM 1347 O O . GLY A 1 174 ? 2.981 12.250 13.810 1.00 87.94 174 GLY A O 1
ATOM 1348 N N . ASP A 1 175 ? 5.079 11.427 13.897 1.00 87.94 175 ASP A N 1
ATOM 1349 C CA . ASP A 1 175 ? 5.527 11.996 12.619 1.00 87.94 175 ASP A CA 1
ATOM 1350 C C . ASP A 1 175 ? 4.779 11.376 11.432 1.00 87.94 175 ASP A C 1
ATOM 1352 O O . ASP A 1 175 ? 4.260 12.095 10.575 1.00 87.94 175 ASP A O 1
ATOM 1356 N N . LEU A 1 176 ? 4.659 10.043 11.410 1.00 86.69 176 LEU A N 1
ATOM 1357 C CA . LEU A 1 176 ? 3.940 9.335 10.354 1.00 86.69 176 LEU A CA 1
ATOM 1358 C C . LEU A 1 176 ? 2.485 9.798 10.262 1.00 86.69 176 LEU A C 1
ATOM 1360 O O . LEU A 1 176 ? 2.011 10.087 9.172 1.00 86.69 176 LEU A O 1
ATOM 1364 N N . GLN A 1 177 ? 1.782 9.921 11.384 1.00 84.50 177 GLN A N 1
ATOM 1365 C CA . GLN A 1 177 ? 0.365 10.282 11.374 1.00 84.50 177 GLN A CA 1
ATOM 1366 C C . GLN A 1 177 ? 0.122 11.760 11.082 1.00 84.50 177 GLN A C 1
ATOM 1368 O O . GLN A 1 177 ? -0.757 12.077 10.282 1.00 84.50 177 GLN A O 1
ATOM 1373 N N . ARG A 1 178 ? 0.870 12.656 11.738 1.00 86.94 178 ARG A N 1
ATOM 1374 C CA . ARG A 1 178 ? 0.590 14.100 11.693 1.00 86.94 178 ARG A CA 1
ATOM 1375 C C . ARG A 1 178 ? 1.248 14.805 10.520 1.00 86.94 178 ARG A C 1
ATOM 1377 O O . ARG A 1 178 ? 0.673 15.767 10.019 1.00 86.94 178 ARG A O 1
ATOM 1384 N N . ASN A 1 179 ? 2.405 14.322 10.072 1.00 87.75 179 ASN A N 1
ATOM 1385 C CA . ASN A 1 179 ? 3.160 14.963 9.002 1.00 87.75 179 ASN A CA 1
ATOM 1386 C C . ASN A 1 179 ? 3.042 14.149 7.712 1.00 87.75 179 ASN A C 1
ATOM 1388 O O . ASN A 1 179 ? 2.464 14.619 6.736 1.00 87.75 179 ASN A O 1
ATOM 1392 N N . VAL A 1 180 ? 3.513 12.899 7.715 1.00 88.31 180 VAL A N 1
ATOM 1393 C CA . VAL A 1 180 ? 3.618 12.099 6.482 1.00 88.31 180 VAL A CA 1
ATOM 1394 C C . VAL A 1 180 ? 2.247 11.768 5.898 1.00 88.31 180 VAL A C 1
ATOM 1396 O O . VAL A 1 180 ? 1.950 12.136 4.763 1.00 88.31 180 VAL A O 1
ATOM 1399 N N . ASN A 1 181 ? 1.392 11.090 6.664 1.00 87.50 181 ASN A N 1
ATOM 1400 C CA . ASN A 1 181 ? 0.094 10.624 6.186 1.00 87.50 181 ASN A CA 1
ATOM 1401 C C . ASN A 1 181 ? -0.807 11.805 5.820 1.00 87.50 181 ASN A C 1
ATOM 1403 O O . ASN A 1 181 ? -1.544 11.715 4.845 1.00 87.50 181 ASN A O 1
ATOM 1407 N N . THR A 1 182 ? -0.709 12.929 6.536 1.00 89.62 182 THR A N 1
ATOM 1408 C CA . THR A 1 182 ? -1.412 14.173 6.187 1.00 89.62 182 THR A CA 1
ATOM 1409 C C . THR A 1 182 ? -1.073 14.628 4.768 1.00 89.62 182 THR A C 1
ATOM 1411 O O . THR A 1 182 ? -1.984 14.781 3.957 1.00 89.62 182 THR A O 1
ATOM 1414 N N . ARG A 1 183 ? 0.217 14.736 4.413 1.00 91.69 183 ARG A N 1
ATOM 1415 C CA . ARG A 1 183 ? 0.642 15.118 3.051 1.00 91.69 183 ARG A CA 1
ATOM 1416 C C . ARG A 1 183 ? 0.133 14.157 1.984 1.00 91.69 183 ARG A C 1
ATOM 1418 O O . ARG A 1 183 ? -0.344 14.573 0.930 1.00 91.69 183 ARG A O 1
ATOM 1425 N N . PHE A 1 184 ? 0.198 12.857 2.257 1.00 91.06 184 PHE A N 1
ATOM 1426 C CA . PHE A 1 184 ? -0.300 11.854 1.321 1.00 91.06 184 PHE A CA 1
ATOM 1427 C C . PHE A 1 184 ? -1.834 11.884 1.178 1.00 91.06 184 PHE A C 1
ATOM 1429 O O . PHE A 1 184 ? -2.341 11.673 0.076 1.00 91.06 184 PHE A O 1
ATOM 1436 N N . ARG A 1 185 ? -2.583 12.200 2.243 1.00 89.88 185 ARG A N 1
ATOM 1437 C CA . ARG A 1 185 ? -4.042 12.407 2.192 1.00 89.88 185 ARG A CA 1
ATOM 1438 C C . ARG A 1 185 ? -4.437 13.667 1.423 1.00 89.88 185 ARG A C 1
ATOM 1440 O O . ARG A 1 185 ? -5.476 13.655 0.772 1.00 89.88 185 ARG A O 1
ATOM 1447 N N . GLU A 1 186 ? -3.632 14.729 1.469 1.00 93.25 186 GLU A N 1
ATOM 1448 C CA . GLU A 1 186 ? -3.886 15.965 0.709 1.00 93.25 186 GLU A CA 1
ATOM 1449 C C . GLU A 1 186 ? -3.895 15.698 -0.804 1.00 93.25 186 GLU A C 1
ATOM 1451 O O . GLU A 1 186 ? -4.784 16.167 -1.515 1.00 93.25 186 GLU A O 1
ATOM 1456 N N . VAL A 1 187 ? -2.939 14.900 -1.291 1.00 93.31 187 VAL A N 1
ATOM 1457 C CA . VAL A 1 187 ? -2.813 14.576 -2.724 1.00 93.31 187 VAL A CA 1
ATOM 1458 C C . VAL A 1 187 ? -3.671 13.387 -3.153 1.00 93.31 187 VAL A C 1
ATOM 1460 O O . VAL A 1 187 ? -4.025 13.278 -4.325 1.00 93.31 187 VAL A O 1
ATOM 1463 N N . ALA A 1 188 ? -4.019 12.495 -2.225 1.00 90.62 188 ALA A N 1
ATOM 1464 C CA . ALA A 1 188 ? -4.891 11.346 -2.451 1.00 90.62 188 ALA A CA 1
ATOM 1465 C C . ALA A 1 188 ? -5.978 11.283 -1.365 1.00 90.62 188 ALA A C 1
ATOM 1467 O O . ALA A 1 188 ? -5.917 10.427 -0.471 1.00 90.62 188 ALA A O 1
ATOM 1468 N N . PRO A 1 189 ? -6.976 12.182 -1.418 1.00 90.81 189 PRO A N 1
ATOM 1469 C CA . PRO A 1 189 ? -8.058 12.194 -0.448 1.00 90.81 189 PRO A CA 1
ATOM 1470 C C . PRO A 1 189 ? -8.979 10.992 -0.654 1.00 90.81 189 PRO A C 1
ATOM 1472 O O . PRO A 1 189 ? -9.143 10.473 -1.761 1.00 90.81 189 PRO A O 1
ATOM 1475 N N . GLU A 1 190 ? -9.633 10.559 0.420 1.00 87.12 190 GLU A N 1
ATOM 1476 C CA . GLU A 1 190 ? -10.466 9.349 0.425 1.00 87.12 190 GLU A CA 1
ATOM 1477 C C . GLU A 1 190 ? -11.596 9.404 -0.608 1.00 87.12 190 GLU A C 1
ATOM 1479 O O . GLU A 1 190 ? -11.806 8.438 -1.347 1.00 87.12 190 GLU A O 1
ATOM 1484 N N . ARG A 1 191 ? -12.233 10.577 -0.746 1.00 86.75 191 ARG A N 1
ATOM 1485 C CA . ARG A 1 191 ? -13.287 10.855 -1.739 1.00 86.75 191 ARG A CA 1
ATOM 1486 C C . ARG A 1 191 ? -12.835 10.657 -3.196 1.00 86.75 191 ARG A C 1
ATOM 1488 O O . ARG A 1 191 ? -13.671 10.525 -4.077 1.00 86.75 191 ARG A O 1
ATOM 1495 N N . GLU A 1 192 ? -11.526 10.660 -3.452 1.00 86.62 192 GLU A N 1
ATOM 1496 C CA . GLU A 1 192 ? -10.925 10.486 -4.784 1.00 86.62 192 GLU A CA 1
ATOM 1497 C C . GLU A 1 192 ? -10.214 9.135 -4.931 1.00 86.62 192 GLU A C 1
ATOM 1499 O O . GLU A 1 192 ? -9.434 8.940 -5.857 1.00 86.62 192 GLU A O 1
ATOM 1504 N N . GLY A 1 193 ? -10.476 8.192 -4.022 1.00 82.06 193 GLY A N 1
ATOM 1505 C CA . GLY A 1 193 ? -9.893 6.852 -4.064 1.00 82.06 193 GLY A CA 1
ATOM 1506 C C . GLY A 1 193 ? -8.733 6.634 -3.091 1.00 82.06 193 GLY A C 1
ATOM 1507 O O . GLY A 1 193 ? -8.252 5.505 -2.995 1.00 82.06 193 GLY A O 1
ATOM 1508 N N . GLY A 1 194 ? -8.312 7.649 -2.331 1.00 85.94 194 GLY A N 1
ATOM 1509 C CA . GLY A 1 194 ? -7.327 7.491 -1.258 1.00 85.94 194 GLY A CA 1
ATOM 1510 C C . GLY A 1 194 ? -7.800 6.592 -0.109 1.00 85.94 194 GLY A C 1
ATOM 1511 O O . GLY A 1 194 ? -8.915 6.068 -0.129 1.00 85.94 194 GLY A O 1
ATOM 1512 N N . GLY A 1 195 ? -6.943 6.415 0.896 1.00 87.69 195 GLY A N 1
ATOM 1513 C CA . GLY A 1 195 ? -7.188 5.600 2.092 1.00 87.69 195 GLY A CA 1
ATOM 1514 C C . GLY A 1 195 ? -5.953 4.786 2.473 1.00 87.69 195 GLY A C 1
ATOM 1515 O O . GLY A 1 195 ? -4.881 4.988 1.906 1.00 87.69 195 GLY A O 1
ATOM 1516 N N . ALA A 1 196 ? -6.097 3.823 3.378 1.00 86.38 196 ALA A N 1
ATOM 1517 C CA . ALA A 1 196 ? -5.014 2.925 3.769 1.00 86.38 196 ALA A CA 1
ATOM 1518 C C . ALA A 1 196 ? -5.453 1.455 3.758 1.00 86.38 196 ALA A C 1
ATOM 1520 O O . ALA A 1 196 ? -6.624 1.103 3.882 1.00 86.38 196 ALA A O 1
ATOM 1521 N N . TYR A 1 197 ? -4.482 0.567 3.583 1.00 83.75 197 TYR A N 1
ATOM 1522 C CA . TYR A 1 197 ? -4.668 -0.872 3.643 1.00 83.75 197 TYR A CA 1
ATOM 1523 C C . TYR A 1 197 ? -4.557 -1.357 5.082 1.00 83.75 197 TYR A C 1
ATOM 1525 O O . TYR A 1 197 ? -3.468 -1.390 5.645 1.00 83.75 197 TYR A O 1
ATOM 1533 N N . SER A 1 198 ? -5.687 -1.787 5.641 1.00 81.62 198 SER A N 1
ATOM 1534 C CA . SER A 1 198 ? -5.842 -2.127 7.061 1.00 81.62 198 SER A CA 1
ATOM 1535 C C . SER A 1 198 ? -4.802 -3.090 7.629 1.00 81.62 198 SER A C 1
ATOM 1537 O O . SER A 1 198 ? -4.437 -2.960 8.792 1.00 81.62 198 SER A O 1
ATOM 1539 N N . LYS A 1 199 ? -4.282 -4.035 6.834 1.00 79.25 199 LYS A N 1
ATOM 1540 C CA . LYS A 1 199 ? -3.271 -4.997 7.310 1.00 79.25 199 LYS A CA 1
ATOM 1541 C C . LY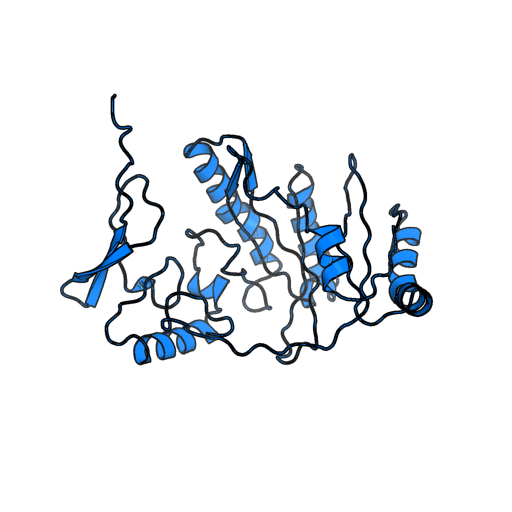S A 1 199 ? -1.859 -4.421 7.444 1.00 79.25 199 LYS A C 1
ATOM 1543 O O . LYS A 1 199 ? -0.999 -5.085 8.010 1.00 79.25 199 LYS A O 1
ATOM 1548 N N . GLU A 1 200 ? -1.612 -3.231 6.908 1.00 78.94 200 GLU A N 1
ATOM 1549 C CA . GLU A 1 200 ? -0.300 -2.570 6.901 1.00 78.94 200 GLU A CA 1
ATOM 1550 C C . GLU A 1 200 ? -0.368 -1.173 7.537 1.00 78.94 200 GLU A C 1
ATOM 1552 O O . GLU A 1 200 ? 0.493 -0.325 7.293 1.00 78.94 200 GLU A O 1
ATOM 1557 N N . THR A 1 201 ? -1.415 -0.901 8.315 1.00 79.75 201 THR A N 1
ATOM 1558 C CA . THR A 1 201 ? -1.607 0.372 9.013 1.00 79.75 201 THR A CA 1
ATOM 1559 C C . THR A 1 201 ? -1.317 0.200 10.501 1.00 79.75 201 THR A C 1
ATOM 1561 O O . THR A 1 201 ? -1.408 -0.904 11.044 1.00 79.75 201 THR A O 1
ATOM 1564 N N . ASN A 1 202 ? -0.947 1.285 11.179 1.00 83.88 202 ASN A N 1
ATOM 1565 C CA . ASN A 1 202 ? -0.849 1.270 12.628 1.00 83.88 202 ASN A CA 1
ATOM 1566 C C . ASN A 1 202 ? -2.237 1.109 13.272 1.00 83.88 202 ASN A C 1
ATOM 1568 O O . ASN A 1 202 ? -3.239 1.595 12.753 1.00 83.88 202 ASN A O 1
ATOM 1572 N N . ARG A 1 203 ? -2.292 0.456 14.435 1.00 82.81 203 ARG A N 1
ATOM 1573 C CA . ARG A 1 203 ? -3.521 0.319 15.230 1.00 82.81 203 ARG A CA 1
ATOM 1574 C C . ARG A 1 203 ? -4.065 1.662 15.727 1.00 82.81 203 ARG A C 1
ATOM 1576 O O . ARG A 1 203 ? -5.254 1.766 15.992 1.00 82.81 203 ARG A O 1
ATOM 1583 N N . ASP A 1 204 ? -3.197 2.664 15.844 1.00 82.88 204 ASP A N 1
ATOM 1584 C CA . ASP A 1 204 ? -3.544 3.993 16.344 1.00 82.88 204 ASP A CA 1
ATOM 1585 C C . ASP A 1 204 ? -3.988 4.941 15.211 1.00 82.88 204 ASP A C 1
ATOM 1587 O O . ASP A 1 204 ? -3.989 6.156 15.401 1.00 82.88 204 ASP A O 1
ATOM 1591 N N . GLU A 1 205 ? -4.304 4.424 14.012 1.00 85.06 205 GLU A N 1
ATOM 1592 C CA . GLU A 1 205 ? -4.693 5.241 12.856 1.00 85.06 205 GLU A CA 1
ATOM 1593 C C . GLU A 1 205 ? -5.885 6.157 13.186 1.00 85.06 205 GLU A C 1
ATOM 1595 O O . GLU A 1 205 ? -6.958 5.662 13.556 1.00 85.06 205 GLU A O 1
ATOM 1600 N N . PRO A 1 206 ? -5.737 7.486 13.045 1.00 84.56 206 PRO A N 1
ATOM 1601 C CA . PRO A 1 206 ? -6.850 8.398 13.251 1.00 84.56 206 PRO A CA 1
ATOM 1602 C C . PRO A 1 206 ? -7.913 8.172 12.177 1.00 84.56 206 PRO A C 1
ATOM 1604 O O . PRO A 1 206 ? -7.594 7.845 11.036 1.00 84.56 206 PRO A O 1
ATOM 1607 N N . GLU A 1 207 ? -9.183 8.351 12.550 1.00 87.94 207 GLU A N 1
ATOM 1608 C CA . GLU A 1 207 ? -10.319 8.239 11.620 1.00 87.94 207 GLU A CA 1
ATOM 1609 C C . GLU A 1 207 ? -10.332 6.910 10.832 1.00 87.94 207 GLU A C 1
ATOM 1611 O O . GLU A 1 207 ? -10.797 6.836 9.692 1.00 87.94 207 GLU A O 1
ATOM 1616 N N . TRP A 1 208 ? -9.838 5.832 11.460 1.00 90.31 208 TRP A N 1
ATOM 1617 C CA . TRP A 1 208 ? -9.619 4.525 10.834 1.00 90.31 208 TRP A CA 1
ATOM 1618 C C . TRP A 1 208 ? -10.850 3.972 10.107 1.00 90.31 208 TRP A C 1
ATOM 1620 O O . TRP A 1 208 ? -10.704 3.276 9.105 1.00 90.31 208 TRP A O 1
ATOM 1630 N N . GLN A 1 209 ? -12.065 4.281 10.567 1.00 92.06 209 GLN A N 1
ATOM 1631 C CA . GLN A 1 209 ? -13.305 3.848 9.912 1.00 92.06 209 GLN A CA 1
ATOM 1632 C C . GLN A 1 209 ? -13.357 4.342 8.461 1.00 92.06 209 GLN A C 1
ATOM 1634 O O . GLN A 1 209 ? -13.612 3.569 7.536 1.00 92.06 209 GLN A O 1
ATOM 1639 N N . SER A 1 210 ? -13.043 5.621 8.267 1.00 90.19 210 SER A N 1
ATOM 1640 C CA . SER A 1 210 ? -13.021 6.271 6.964 1.00 90.19 210 SER A CA 1
ATOM 1641 C C . SER A 1 210 ? -11.795 5.839 6.162 1.00 90.19 210 SER A C 1
ATOM 1643 O O . SER A 1 210 ? -11.922 5.303 5.061 1.00 90.19 210 SER A O 1
ATOM 1645 N N . THR A 1 211 ? -10.606 5.928 6.762 1.00 88.62 211 THR A N 1
ATOM 1646 C CA . THR A 1 211 ? -9.348 5.637 6.065 1.00 88.62 211 THR A CA 1
ATOM 1647 C C . THR A 1 211 ? -9.224 4.173 5.625 1.00 88.62 211 THR A C 1
ATOM 1649 O O . THR A 1 211 ? -8.697 3.909 4.542 1.00 88.62 211 THR A O 1
ATOM 1652 N N . LEU A 1 212 ? -9.702 3.211 6.423 1.00 89.12 212 LEU A N 1
ATOM 1653 C CA . LEU A 1 212 ? -9.540 1.778 6.136 1.00 89.12 212 LEU A CA 1
ATOM 1654 C C . LEU A 1 212 ? -10.705 1.172 5.350 1.00 89.12 212 LEU A C 1
ATOM 1656 O O . LEU A 1 212 ? -10.495 0.240 4.571 1.00 89.12 212 LEU A O 1
ATOM 1660 N N . TYR A 1 213 ? -11.927 1.668 5.562 1.00 89.50 213 TYR A N 1
ATOM 1661 C CA . TYR A 1 213 ? -13.134 1.056 4.999 1.00 89.50 213 TYR A CA 1
ATOM 1662 C C . TYR A 1 213 ? -13.913 1.985 4.069 1.00 89.50 213 TYR A C 1
ATOM 1664 O O . TYR A 1 213 ? -14.688 1.485 3.253 1.00 89.50 213 TYR A O 1
ATOM 1672 N N . ARG A 1 214 ? -13.655 3.298 4.107 1.00 86.25 214 ARG A N 1
ATOM 1673 C CA . ARG A 1 214 ? -14.462 4.372 3.504 1.00 86.25 214 ARG A CA 1
ATOM 1674 C C . ARG A 1 214 ? -15.823 4.517 4.176 1.00 86.25 214 ARG A C 1
ATOM 1676 O O . ARG A 1 214 ? -16.479 3.519 4.482 1.00 86.25 214 ARG A O 1
ATOM 1683 N N . VAL A 1 215 ? -16.277 5.756 4.359 1.00 83.56 215 VAL A N 1
ATOM 1684 C CA . VAL A 1 215 ? -17.562 6.069 5.016 1.00 83.56 215 VAL A CA 1
ATOM 1685 C C . VAL A 1 215 ? -18.722 5.311 4.370 1.00 83.56 215 VAL A C 1
ATOM 1687 O O . VAL A 1 215 ? -19.555 4.729 5.070 1.00 83.56 215 VAL A O 1
ATOM 1690 N N . GLU A 1 216 ? -18.749 5.260 3.039 1.00 83.38 216 GLU A N 1
ATOM 1691 C CA . GLU A 1 216 ? -19.813 4.621 2.272 1.00 83.38 216 GLU A CA 1
ATOM 1692 C C . GLU A 1 216 ? -19.903 3.105 2.502 1.00 83.38 216 GLU A C 1
ATOM 1694 O O . GLU A 1 216 ? -21.011 2.565 2.548 1.00 83.38 216 GLU A O 1
ATOM 1699 N N . ASN A 1 217 ? -18.776 2.410 2.710 1.00 88.00 217 ASN A N 1
ATOM 1700 C CA . ASN A 1 217 ? -18.809 0.970 2.978 1.00 88.00 217 ASN A CA 1
ATOM 1701 C C . ASN A 1 217 ? -18.906 0.672 4.470 1.00 88.00 217 ASN A C 1
ATOM 1703 O O . ASN A 1 217 ? -19.513 -0.336 4.832 1.00 88.00 217 ASN A O 1
ATOM 1707 N N . TYR A 1 218 ? -18.333 1.519 5.332 1.00 92.50 218 TYR A N 1
ATOM 1708 C CA . TYR A 1 218 ? -18.282 1.268 6.770 1.00 92.50 218 TYR A CA 1
ATOM 1709 C C . TYR A 1 218 ? -19.680 1.077 7.357 1.00 92.50 218 TYR A C 1
ATOM 1711 O O . TYR A 1 218 ? -19.912 0.113 8.080 1.00 92.50 218 TYR A O 1
ATOM 1719 N N . LYS A 1 219 ? -20.647 1.914 6.954 1.00 93.19 219 LYS A N 1
ATOM 1720 C CA . LYS A 1 219 ? -22.046 1.783 7.388 1.00 93.19 219 LYS A CA 1
ATOM 1721 C C . LYS A 1 219 ? -22.623 0.396 7.082 1.00 93.19 219 LYS A C 1
ATOM 1723 O O . LYS A 1 219 ? -23.226 -0.228 7.951 1.00 93.19 219 LYS A O 1
ATOM 1728 N N . ARG A 1 220 ? -22.411 -0.102 5.861 1.00 92.62 220 ARG A N 1
ATOM 1729 C CA . ARG A 1 220 ? -22.889 -1.427 5.439 1.00 92.62 220 ARG A CA 1
ATOM 1730 C C . ARG A 1 220 ? -22.133 -2.556 6.137 1.00 92.62 220 ARG A C 1
ATOM 1732 O O . ARG A 1 220 ? -22.731 -3.566 6.492 1.00 92.62 220 ARG A O 1
ATOM 1739 N N . LEU A 1 221 ? -20.821 -2.410 6.317 1.00 94.12 221 LEU A N 1
ATOM 1740 C CA . LEU A 1 221 ? -20.016 -3.393 7.038 1.00 94.12 221 LEU A CA 1
ATOM 1741 C C . LEU A 1 221 ? -20.457 -3.494 8.501 1.00 94.12 221 LEU A C 1
ATOM 1743 O O . LEU A 1 221 ? -20.577 -4.605 9.006 1.00 94.12 221 LEU A O 1
ATOM 1747 N N . LEU A 1 222 ? -20.746 -2.363 9.147 1.00 94.12 222 LEU A N 1
ATOM 1748 C CA . LEU A 1 222 ? -21.241 -2.311 10.519 1.00 94.12 222 LEU A CA 1
ATOM 1749 C C . LEU A 1 222 ? -22.615 -2.976 10.648 1.00 94.12 222 LEU A C 1
ATOM 1751 O O . LEU A 1 222 ? -22.840 -3.735 11.581 1.00 94.12 222 LEU A O 1
ATOM 1755 N N . GLU A 1 223 ? -23.519 -2.749 9.694 1.00 93.44 223 GLU A N 1
ATOM 1756 C CA . GLU A 1 223 ? -24.812 -3.441 9.653 1.00 93.44 223 GLU A CA 1
ATOM 1757 C C . GLU A 1 223 ? -24.641 -4.966 9.539 1.00 93.44 223 GLU A C 1
ATOM 1759 O O . GLU A 1 223 ? -25.259 -5.724 10.285 1.00 93.44 223 GLU A O 1
ATOM 1764 N N . ILE A 1 224 ? -23.751 -5.428 8.653 1.00 93.75 224 ILE A N 1
ATOM 1765 C CA . ILE A 1 224 ? -23.434 -6.858 8.513 1.00 93.75 224 ILE A CA 1
ATOM 1766 C C . ILE A 1 224 ? -22.828 -7.416 9.807 1.00 93.75 224 ILE A C 1
ATOM 1768 O O . ILE A 1 224 ? -23.199 -8.515 10.217 1.00 93.75 224 ILE A O 1
ATOM 1772 N N . GLN A 1 225 ? -21.908 -6.683 10.442 1.00 92.56 225 GLN A N 1
ATOM 1773 C CA . GLN A 1 225 ? -21.277 -7.095 11.696 1.00 92.56 225 GLN A CA 1
ATOM 1774 C C . GLN A 1 225 ? -22.321 -7.232 12.806 1.00 92.56 225 GLN A C 1
ATOM 1776 O O . GLN A 1 225 ? -22.395 -8.290 13.419 1.00 92.56 225 GLN A O 1
ATOM 1781 N N . ARG A 1 226 ? -23.193 -6.235 12.987 1.00 90.75 226 ARG A N 1
ATOM 1782 C CA . ARG A 1 226 ? -24.241 -6.257 14.017 1.00 90.75 226 ARG A CA 1
ATOM 1783 C C . ARG A 1 226 ? -25.246 -7.383 13.820 1.00 90.75 226 ARG A C 1
ATOM 1785 O O . ARG A 1 226 ? -25.707 -7.959 14.794 1.00 90.75 226 ARG A O 1
ATOM 1792 N N . ASN A 1 227 ? -25.557 -7.728 12.573 1.00 91.62 227 ASN A N 1
ATOM 1793 C CA . ASN A 1 227 ? -26.446 -8.850 12.273 1.00 91.62 227 ASN A CA 1
ATOM 1794 C C . ASN A 1 227 ? -25.764 -10.218 12.461 1.00 91.62 227 ASN A C 1
ATOM 1796 O O . ASN A 1 227 ? -26.445 -11.206 12.728 1.00 91.62 227 ASN A O 1
ATOM 1800 N N . GLY A 1 228 ? -24.441 -10.291 12.283 1.00 88.19 228 GLY A N 1
ATOM 1801 C CA . GLY A 1 228 ? -23.668 -11.535 12.358 1.00 88.19 228 GLY A CA 1
ATOM 1802 C C . GLY A 1 228 ? -23.105 -11.857 13.746 1.00 88.19 228 GLY A C 1
ATOM 1803 O O . GLY A 1 228 ? -23.002 -13.029 14.100 1.00 88.19 228 GLY A O 1
ATOM 1804 N N . ASP A 1 229 ? -22.765 -10.837 14.533 1.00 88.88 229 ASP A N 1
ATOM 1805 C CA . ASP A 1 229 ? -22.184 -10.944 15.873 1.00 88.88 229 ASP A CA 1
ATOM 1806 C C . ASP A 1 229 ? -23.123 -10.337 16.927 1.00 88.88 229 ASP A C 1
ATOM 1808 O O . ASP A 1 229 ? -22.810 -9.361 17.604 1.00 88.88 229 ASP A O 1
ATOM 1812 N N . LEU A 1 230 ? -24.310 -10.936 17.068 1.00 85.75 230 LEU A N 1
ATOM 1813 C CA . LEU A 1 230 ? -25.372 -10.465 17.974 1.00 85.75 230 LEU A CA 1
ATOM 1814 C C . LEU A 1 230 ? -24.970 -10.432 19.458 1.00 85.75 230 LEU A C 1
ATOM 1816 O O . LEU A 1 230 ? -25.690 -9.865 20.275 1.00 85.75 230 LEU A O 1
ATOM 1820 N N . ARG A 1 231 ? -23.879 -11.113 19.822 1.00 84.06 231 ARG A N 1
ATOM 1821 C CA . ARG A 1 231 ? -23.377 -11.196 21.199 1.00 84.06 231 ARG A CA 1
ATOM 1822 C C . ARG A 1 231 ? -22.118 -10.366 21.420 1.00 84.06 231 ARG A C 1
ATOM 1824 O O . ARG A 1 231 ? -21.579 -10.444 22.519 1.00 84.06 231 ARG A O 1
ATOM 1831 N N . GLU A 1 232 ? -21.668 -9.636 20.398 1.00 82.94 232 GLU A N 1
ATOM 1832 C CA . GLU A 1 232 ? -20.451 -8.826 20.428 1.00 82.94 232 GLU A CA 1
ATOM 1833 C C . GLU A 1 232 ? -19.285 -9.627 21.025 1.00 82.94 232 GLU A C 1
ATOM 1835 O O . GLU A 1 232 ? -18.756 -9.294 22.081 1.00 82.94 232 GLU A O 1
ATOM 1840 N N . VAL A 1 233 ? -18.925 -10.751 20.396 1.00 84.88 233 VAL A N 1
ATOM 1841 C CA . VAL A 1 233 ? -17.835 -11.620 20.880 1.00 84.88 233 VAL A CA 1
ATOM 1842 C C . VAL A 1 233 ? -16.522 -11.406 20.134 1.00 84.88 233 VAL A C 1
ATOM 1844 O O . VAL A 1 233 ? -15.469 -11.818 20.625 1.00 84.88 233 VAL A O 1
ATOM 1847 N N . PHE A 1 234 ? -16.558 -10.787 18.952 1.00 87.25 234 PHE A N 1
ATOM 1848 C CA . PHE A 1 234 ? -15.376 -10.610 18.119 1.00 87.25 234 PHE A CA 1
ATOM 1849 C C . PHE A 1 234 ? -14.821 -9.190 18.233 1.00 87.25 234 PHE A C 1
ATOM 1851 O O . PHE A 1 234 ? -15.446 -8.220 17.812 1.00 87.25 234 PHE A O 1
ATOM 1858 N N . TYR A 1 235 ? -13.597 -9.080 18.751 1.00 85.81 235 TYR A N 1
ATOM 1859 C CA . TYR A 1 235 ? -12.876 -7.817 18.849 1.00 85.81 235 TYR A CA 1
ATOM 1860 C C . TYR A 1 235 ? -11.498 -7.898 18.193 1.00 85.81 235 TYR A C 1
ATOM 1862 O O . TYR A 1 235 ? -10.708 -8.812 18.440 1.00 85.81 235 TYR A O 1
ATOM 1870 N N . ALA A 1 236 ? -11.180 -6.863 17.424 1.00 86.25 236 ALA A N 1
ATOM 1871 C CA . ALA A 1 236 ? -9.819 -6.493 17.078 1.00 86.25 236 ALA A CA 1
ATOM 1872 C C . ALA A 1 236 ? -9.743 -4.968 16.939 1.00 86.25 236 ALA A C 1
ATOM 1874 O O . ALA A 1 236 ? -10.688 -4.331 16.473 1.00 86.25 236 ALA A O 1
ATOM 1875 N N . THR A 1 237 ? -8.621 -4.372 17.343 1.00 86.19 237 THR A N 1
ATOM 1876 C CA . THR A 1 237 ? -8.403 -2.927 17.201 1.00 86.19 237 THR A CA 1
ATOM 1877 C C . THR A 1 237 ? -8.524 -2.524 15.728 1.00 86.19 237 THR A C 1
ATOM 1879 O O . THR A 1 237 ? -7.991 -3.227 14.872 1.00 86.19 237 THR A O 1
ATOM 1882 N N . THR A 1 238 ? -9.255 -1.435 15.455 1.00 89.12 238 THR A N 1
ATOM 1883 C CA . THR A 1 238 ? -9.624 -0.926 14.112 1.00 89.12 238 THR A CA 1
ATOM 1884 C C . THR A 1 238 ? -10.421 -1.888 13.221 1.00 89.12 238 THR A C 1
ATOM 1886 O O . THR A 1 238 ? -10.607 -1.638 12.023 1.00 89.12 238 THR A O 1
ATOM 1889 N N . ALA A 1 239 ? -10.949 -2.984 13.773 1.00 91.00 239 ALA A N 1
ATOM 1890 C CA . ALA A 1 239 ? -11.928 -3.803 13.071 1.00 91.00 239 ALA A CA 1
ATOM 1891 C C . ALA A 1 239 ? -13.304 -3.127 13.071 1.00 91.00 239 ALA A C 1
ATOM 1893 O O . ALA A 1 239 ? -13.627 -2.333 13.955 1.00 91.00 239 ALA A O 1
ATOM 1894 N N . VAL A 1 240 ? -14.133 -3.459 12.083 1.00 93.06 240 VAL A N 1
ATOM 1895 C CA . VAL A 1 240 ? -15.521 -2.984 12.004 1.00 93.06 240 VAL A CA 1
ATOM 1896 C C . VAL A 1 240 ? -16.258 -3.289 13.312 1.00 93.06 240 VAL A C 1
ATOM 1898 O O . VAL A 1 240 ? -16.221 -4.428 13.773 1.00 93.06 240 VAL A O 1
ATOM 1901 N N . GLY A 1 241 ? -16.902 -2.276 13.898 1.00 91.00 241 GLY A N 1
ATOM 1902 C CA . GLY A 1 241 ? -17.646 -2.379 15.159 1.00 91.00 241 GLY A CA 1
ATOM 1903 C C . GLY A 1 241 ? -16.788 -2.274 16.428 1.00 91.00 241 GLY A C 1
ATOM 1904 O O . GLY A 1 241 ? -17.337 -2.260 17.529 1.00 91.00 241 GLY A O 1
ATOM 1905 N N . SER A 1 242 ? -15.458 -2.171 16.310 1.00 90.06 242 SER A N 1
ATOM 1906 C CA . SER A 1 242 ? -14.556 -2.104 17.473 1.00 90.06 242 SER A CA 1
ATOM 1907 C C . SER A 1 242 ? -14.725 -0.843 18.334 1.00 90.06 242 SER A C 1
ATOM 1909 O O . SER A 1 242 ? -14.303 -0.843 19.484 1.00 90.06 242 SER A O 1
ATOM 1911 N N . GLU A 1 243 ? -15.387 0.202 17.831 1.00 88.12 243 GLU A N 1
ATOM 1912 C CA . GLU A 1 243 ? -15.756 1.415 18.573 1.00 88.12 243 GLU A CA 1
ATOM 1913 C C . GLU A 1 243 ? -16.794 1.180 19.682 1.00 88.12 243 GLU A C 1
ATOM 1915 O O . GLU A 1 243 ? -16.929 2.015 20.573 1.00 88.12 243 GLU A O 1
ATOM 1920 N N . GLY A 1 244 ? -17.522 0.056 19.646 1.00 85.88 244 GLY A N 1
ATOM 1921 C CA . GLY A 1 244 ? -18.422 -0.352 20.733 1.00 85.88 244 GLY A CA 1
ATOM 1922 C C . GLY A 1 244 ? -17.689 -0.843 21.989 1.00 85.88 244 GLY A C 1
ATOM 1923 O O . GLY A 1 244 ? -18.313 -1.097 23.019 1.00 85.88 244 GLY A O 1
ATOM 1924 N N . TRP A 1 245 ? -16.363 -0.968 21.917 1.00 82.12 245 TRP A N 1
ATOM 1925 C CA . TRP A 1 245 ? -15.532 -1.594 22.935 1.00 82.12 245 TRP A CA 1
ATOM 1926 C C . TRP A 1 245 ? -14.619 -0.587 23.622 1.00 82.12 245 TRP A C 1
ATOM 1928 O O . TRP A 1 245 ? -14.105 0.343 22.998 1.00 82.12 245 TRP A O 1
ATOM 1938 N N . GLU A 1 246 ? -14.344 -0.824 24.901 1.00 75.44 246 GLU A N 1
ATOM 1939 C CA . GLU A 1 246 ? -13.381 -0.038 25.668 1.00 75.44 246 GLU A CA 1
ATOM 1940 C C . GLU A 1 246 ? -12.142 -0.875 25.982 1.00 75.44 246 GLU A C 1
ATOM 1942 O O . GLU A 1 246 ? -12.211 -1.973 26.542 1.00 75.44 246 GLU A O 1
ATOM 1947 N N . LEU A 1 247 ? -10.976 -0.341 25.620 1.00 67.81 247 LEU A N 1
ATOM 1948 C CA . LEU A 1 247 ? -9.703 -0.899 26.049 1.00 67.81 247 LEU A CA 1
ATOM 1949 C C . LEU A 1 247 ? -9.359 -0.328 27.428 1.00 67.81 247 LEU A C 1
ATOM 1951 O O . LEU A 1 247 ? -9.251 0.894 27.559 1.00 67.81 247 LEU A O 1
ATOM 1955 N N . PRO A 1 248 ? -9.134 -1.169 28.451 1.00 62.19 248 PRO A N 1
ATOM 1956 C CA . PRO A 1 248 ? -8.629 -0.675 29.718 1.00 62.19 248 PRO A CA 1
ATOM 1957 C C . PRO A 1 248 ? -7.229 -0.095 29.495 1.00 62.19 248 PRO A C 1
ATOM 1959 O O . PRO A 1 248 ? -6.380 -0.705 28.839 1.00 62.19 248 PRO A O 1
ATOM 1962 N N . THR A 1 249 ? -6.972 1.096 30.036 1.00 53.50 249 THR A N 1
ATOM 1963 C CA . THR A 1 249 ? -5.652 1.737 29.997 1.00 53.50 249 THR A CA 1
ATOM 1964 C C . THR A 1 249 ? -4.668 0.941 30.852 1.00 53.50 249 THR A C 1
ATOM 1966 O O . THR A 1 249 ? -4.489 1.220 32.034 1.00 53.50 249 THR A O 1
ATOM 1969 N N . MET A 1 250 ? -4.035 -0.068 30.258 1.00 44.97 250 MET A N 1
ATOM 1970 C CA . MET A 1 250 ? -2.952 -0.840 30.864 1.00 44.97 250 MET A CA 1
ATOM 1971 C C . MET A 1 250 ? -1.637 -0.504 30.145 1.00 44.97 250 MET A C 1
ATOM 1973 O O . MET A 1 250 ? -1.554 -0.659 28.920 1.00 44.97 250 MET A O 1
ATOM 1977 N N . PRO A 1 251 ? -0.587 -0.058 30.857 1.00 39.31 251 PRO A N 1
ATOM 1978 C CA . PRO A 1 251 ? 0.732 0.124 30.263 1.00 39.31 251 PRO A CA 1
ATOM 1979 C C . PRO A 1 251 ? 1.245 -1.197 29.659 1.00 39.31 251 PRO A C 1
ATOM 1981 O O . PRO A 1 251 ? 1.329 -2.205 30.351 1.00 39.31 251 PRO A O 1
ATOM 1984 N N . GLY A 1 252 ? 1.611 -1.197 28.372 1.00 42.19 252 GLY A N 1
ATOM 1985 C CA . GLY A 1 252 ? 2.406 -2.275 27.759 1.00 42.19 252 GLY A CA 1
ATOM 1986 C C . GLY A 1 252 ? 1.658 -3.447 27.106 1.00 42.19 252 GLY A C 1
ATOM 1987 O O . GLY A 1 252 ? 2.316 -4.370 26.637 1.00 42.19 252 GLY A O 1
ATOM 1988 N N . CYS A 1 253 ? 0.327 -3.432 27.003 1.00 43.94 253 CYS A N 1
ATOM 1989 C CA . CYS A 1 253 ? -0.413 -4.556 26.410 1.00 43.94 253 CYS A CA 1
ATOM 1990 C C . CYS A 1 253 ? -0.629 -4.402 24.883 1.00 43.94 253 CYS A C 1
ATOM 1992 O O . CYS A 1 253 ? -1.285 -3.471 24.407 1.00 43.94 253 CYS A O 1
ATOM 1994 N N . GLY A 1 254 ? -0.061 -5.328 24.102 1.00 42.84 254 GLY A N 1
ATOM 1995 C CA . GLY A 1 254 ? -0.384 -5.597 22.691 1.00 42.84 254 GLY A CA 1
ATOM 1996 C C . GLY A 1 254 ? -1.362 -6.776 22.599 1.00 42.84 254 GLY A C 1
ATOM 1997 O O . GLY A 1 254 ? -1.200 -7.754 23.319 1.00 42.84 254 GLY A O 1
ATOM 1998 N N . GLY A 1 255 ? -2.424 -6.649 21.797 1.00 49.44 255 GLY A N 1
ATOM 1999 C CA . GLY A 1 255 ? -3.676 -7.392 21.992 1.00 49.44 255 GLY A CA 1
ATOM 2000 C C . GLY A 1 255 ? -3.872 -8.690 21.197 1.00 49.44 255 GLY A C 1
ATOM 2001 O O . GLY A 1 255 ? -3.729 -8.704 19.978 1.00 49.44 255 GLY A O 1
ATOM 2002 N N . VAL A 1 256 ? -4.330 -9.722 21.918 1.00 40.94 256 VAL A N 1
ATOM 2003 C CA . VAL A 1 256 ? -5.578 -10.493 21.705 1.00 40.94 256 VAL A CA 1
ATOM 2004 C C . VAL A 1 256 ? -6.219 -10.615 23.100 1.00 40.94 256 VAL A C 1
ATOM 2006 O O . VAL A 1 256 ? -5.486 -10.746 24.083 1.00 40.94 256 VAL A O 1
ATOM 2009 N N . GLY A 1 257 ? -7.545 -10.516 23.237 1.00 49.78 257 GLY A N 1
ATOM 2010 C CA . GLY A 1 257 ? -8.176 -10.502 24.561 1.00 49.78 257 GLY A CA 1
ATOM 2011 C C . GLY A 1 257 ? -9.599 -11.053 24.625 1.00 49.78 257 GLY A C 1
ATOM 2012 O O . GLY A 1 257 ? -10.240 -11.246 23.596 1.00 49.78 257 GLY A O 1
ATOM 2013 N N . VAL A 1 258 ? -10.058 -11.327 25.850 1.00 42.84 258 VAL A N 1
ATOM 2014 C CA . VAL A 1 258 ? -11.383 -11.883 26.175 1.00 42.84 258 VAL A CA 1
ATOM 2015 C C . VAL A 1 258 ? -12.319 -10.765 26.638 1.00 42.84 258 VAL A C 1
ATOM 2017 O O . VAL A 1 258 ? -11.925 -9.899 27.415 1.00 42.84 258 VAL A O 1
ATOM 2020 N N . ALA A 1 259 ? -13.551 -10.796 26.142 1.00 51.97 259 ALA A N 1
ATOM 2021 C CA . ALA A 1 259 ? -14.598 -9.807 26.361 1.00 51.97 259 ALA A CA 1
ATOM 2022 C C . ALA A 1 259 ? -15.300 -9.944 27.727 1.00 51.97 259 ALA A C 1
ATOM 2024 O O . ALA A 1 259 ? -15.684 -11.051 28.107 1.00 51.97 259 ALA A O 1
ATOM 2025 N N . ILE A 1 260 ? -15.548 -8.826 28.419 1.00 56.69 260 ILE A N 1
ATOM 2026 C CA . ILE A 1 260 ? -16.462 -8.735 29.570 1.00 56.69 260 ILE A CA 1
ATOM 2027 C C . ILE A 1 260 ? -17.538 -7.678 29.262 1.00 56.69 260 ILE A C 1
ATOM 2029 O O . ILE A 1 260 ? -17.194 -6.502 29.110 1.00 56.69 260 ILE A O 1
ATOM 2033 N N . PRO A 1 261 ? -18.826 -8.053 29.158 1.00 54.38 261 PRO A N 1
ATOM 2034 C CA . PRO A 1 261 ? -19.906 -7.101 28.899 1.00 54.38 261 PRO A CA 1
ATOM 2035 C C . PRO A 1 261 ? -20.162 -6.191 30.109 1.00 54.38 261 PRO A C 1
ATOM 2037 O O . PRO A 1 261 ? -20.200 -6.658 31.249 1.00 54.38 261 PRO A O 1
ATOM 2040 N N . LEU A 1 262 ? -20.372 -4.896 29.857 1.00 55.47 262 LEU A N 1
ATOM 2041 C CA . LEU A 1 262 ? -20.757 -3.893 30.852 1.00 55.47 262 LEU A CA 1
ATOM 2042 C C . LEU A 1 262 ? -22.219 -3.438 30.669 1.00 55.47 262 LEU A C 1
ATOM 2044 O O . LEU A 1 262 ? -22.761 -3.477 29.559 1.00 55.47 262 LEU A O 1
ATOM 2048 N N . PRO A 1 263 ? -22.866 -2.933 31.737 1.00 44.38 263 PRO A N 1
ATOM 2049 C CA . PRO A 1 263 ? -24.145 -2.235 31.626 1.00 44.38 263 PRO A CA 1
ATOM 2050 C C . PRO A 1 263 ? -24.036 -1.028 30.678 1.00 44.38 263 PRO A C 1
ATOM 2052 O O . PRO A 1 263 ? -23.113 -0.226 30.798 1.00 44.38 263 PRO A O 1
ATOM 2055 N N . GLY A 1 264 ? -24.983 -0.888 29.745 1.00 59.88 264 GLY A N 1
ATOM 2056 C CA . GLY A 1 264 ? -24.981 0.184 28.736 1.00 59.88 264 GLY A CA 1
ATOM 2057 C C . GLY A 1 264 ? -24.442 -0.213 27.355 1.00 59.88 264 GLY A C 1
ATOM 2058 O O . GLY A 1 264 ? -24.277 0.662 26.510 1.00 59.88 264 GLY A O 1
ATOM 2059 N N . GLY A 1 265 ? -24.194 -1.506 27.112 1.00 57.66 265 GLY A N 1
ATOM 2060 C CA . GLY A 1 265 ? -23.827 -2.026 25.786 1.00 57.66 265 GLY A CA 1
ATOM 2061 C C . GLY A 1 265 ? -22.370 -1.778 25.390 1.00 57.66 265 GLY A C 1
ATOM 2062 O O . GLY A 1 265 ? -22.058 -1.770 24.208 1.00 57.66 265 GLY A O 1
ATOM 2063 N N . ARG A 1 266 ? -21.488 -1.528 26.365 1.00 59.03 266 ARG A N 1
ATOM 2064 C CA . ARG A 1 266 ? -20.036 -1.445 26.152 1.00 59.03 266 ARG A CA 1
ATOM 2065 C C . ARG A 1 266 ? -19.382 -2.734 26.618 1.00 59.03 266 ARG A C 1
ATOM 2067 O O . ARG A 1 266 ? -19.828 -3.326 27.599 1.00 59.03 266 ARG A O 1
ATOM 2074 N N . VAL A 1 267 ? -18.311 -3.154 25.956 1.00 62.47 267 VAL A N 1
ATOM 2075 C CA . VAL A 1 267 ? -17.610 -4.399 26.292 1.00 62.47 267 VAL A CA 1
ATOM 2076 C C . VAL A 1 267 ? -16.118 -4.125 26.495 1.00 62.47 267 VAL A C 1
ATOM 2078 O O . VAL A 1 267 ? -15.493 -3.420 25.702 1.00 62.47 267 VAL A O 1
ATOM 2081 N N . VAL A 1 268 ? -15.547 -4.653 27.582 1.00 57.19 268 VAL A N 1
ATOM 2082 C CA . VAL A 1 268 ? -14.127 -4.484 27.940 1.00 57.19 268 VAL A CA 1
ATOM 2083 C C . VAL A 1 268 ? -13.323 -5.675 27.445 1.00 57.19 268 VAL A C 1
ATOM 2085 O O . VAL A 1 268 ? -13.717 -6.821 27.651 1.00 57.19 268 VAL A O 1
ATOM 2088 N N . VAL A 1 269 ? -12.166 -5.419 26.838 1.00 60.62 269 VAL A N 1
ATOM 2089 C CA . VAL A 1 269 ? -11.251 -6.473 26.373 1.00 60.62 269 VAL A CA 1
ATOM 2090 C C . VAL A 1 269 ? -10.133 -6.682 27.395 1.00 60.62 269 VAL A C 1
ATOM 2092 O O . VAL A 1 269 ? -9.283 -5.812 27.585 1.00 60.62 269 VAL A O 1
ATOM 2095 N N . GLY A 1 270 ? -10.096 -7.848 28.039 1.00 51.78 270 GLY A N 1
ATOM 2096 C CA . GLY A 1 270 ? -8.971 -8.282 28.868 1.00 51.78 270 GLY A CA 1
ATOM 2097 C C . GLY A 1 270 ? -7.853 -8.865 28.005 1.00 51.78 270 GLY A C 1
ATOM 2098 O O . GLY A 1 270 ? -8.042 -9.912 27.392 1.00 51.78 270 GLY A O 1
ATOM 2099 N N . VAL A 1 271 ? -6.692 -8.209 27.937 1.00 51.78 271 VAL A N 1
ATOM 2100 C CA . VAL A 1 271 ? -5.525 -8.698 27.1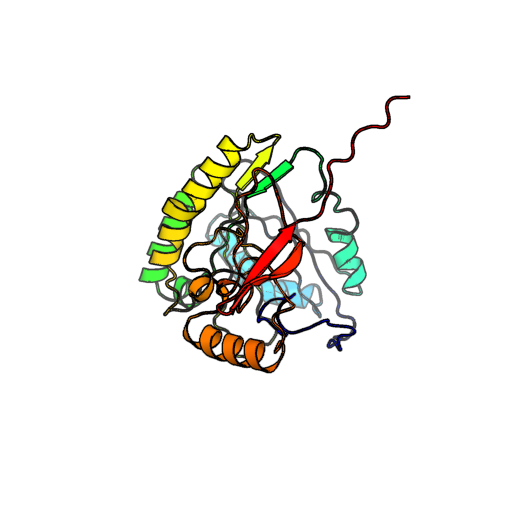79 1.00 51.78 271 VAL A CA 1
ATOM 2101 C C . VAL A 1 271 ? -4.756 -9.716 28.023 1.00 51.78 271 VAL A C 1
ATOM 2103 O O . VAL A 1 271 ? -4.270 -9.384 29.102 1.00 51.78 271 VAL A O 1
ATOM 2106 N N . GLY A 1 272 ? -4.647 -10.956 27.544 1.00 35.47 272 GLY A N 1
ATOM 2107 C CA . GLY A 1 272 ? -3.965 -12.040 28.252 1.00 35.47 272 GLY A CA 1
ATOM 2108 C C . GLY A 1 272 ? -2.652 -12.443 27.588 1.00 35.47 272 GLY A C 1
ATOM 2109 O O . GLY A 1 272 ? -2.663 -13.266 26.681 1.00 35.47 272 GLY A O 1
ATOM 2110 N N . VAL A 1 273 ? -1.526 -11.932 28.092 1.00 33.44 273 VAL A N 1
ATOM 2111 C CA . VAL A 1 273 ? -0.244 -12.658 28.117 1.00 33.44 273 VAL A CA 1
ATOM 2112 C C . VAL A 1 273 ? 0.397 -12.347 29.473 1.00 33.44 273 VAL A C 1
ATOM 2114 O O . VAL A 1 273 ? 0.847 -11.216 29.665 1.00 33.44 273 VAL A O 1
ATOM 2117 N N . PRO A 1 274 ? 0.405 -13.269 30.454 1.00 30.20 274 PRO A N 1
ATOM 2118 C CA . PRO A 1 274 ? 1.171 -13.037 31.670 1.00 30.20 274 PRO A CA 1
ATOM 2119 C C . PRO A 1 274 ? 2.662 -12.937 31.305 1.00 30.20 274 PRO A C 1
ATOM 2121 O O . PRO A 1 274 ? 3.114 -13.659 30.409 1.00 30.20 274 PRO A O 1
ATOM 2124 N N . PRO A 1 275 ? 3.444 -12.064 31.964 1.00 33.25 275 PRO A N 1
ATOM 2125 C CA . PRO A 1 275 ? 4.890 -12.077 31.805 1.00 33.25 275 PRO A CA 1
ATOM 2126 C C . PRO A 1 275 ? 5.402 -13.482 32.134 1.00 33.25 275 PRO A C 1
ATOM 2128 O O . PRO A 1 275 ? 5.095 -14.032 33.191 1.00 33.25 275 PRO A O 1
ATOM 2131 N N . VAL A 1 276 ? 6.165 -14.075 31.216 1.00 34.41 276 VAL A N 1
ATOM 2132 C CA . VAL A 1 276 ? 6.932 -15.286 31.509 1.00 34.41 276 VAL A CA 1
ATOM 2133 C C . VAL A 1 276 ? 8.015 -14.867 32.494 1.00 34.41 276 VAL A C 1
ATOM 2135 O O . VAL A 1 276 ? 9.056 -14.342 32.104 1.00 34.41 276 VAL A O 1
ATOM 2138 N N . THR A 1 277 ? 7.754 -15.037 33.786 1.00 32.75 277 THR A N 1
ATOM 2139 C CA . THR A 1 277 ? 8.801 -14.976 34.801 1.00 32.75 277 THR A CA 1
ATOM 2140 C C . THR A 1 277 ? 9.783 -16.106 34.484 1.00 32.75 277 THR A C 1
ATOM 2142 O O . THR A 1 277 ? 9.339 -17.251 34.354 1.00 32.75 277 THR A O 1
ATOM 2145 N N . PRO A 1 278 ? 11.093 -15.847 34.327 1.00 33.25 278 PRO A N 1
ATOM 2146 C CA . PRO A 1 278 ? 12.062 -16.928 34.248 1.00 33.25 278 PRO A CA 1
ATOM 2147 C C . PRO A 1 278 ? 11.910 -17.776 35.510 1.00 33.25 278 PRO A C 1
ATOM 2149 O O . PRO A 1 278 ? 11.921 -17.228 36.615 1.00 33.25 278 PRO A O 1
ATOM 2152 N N . MET A 1 279 ? 11.746 -19.092 35.361 1.00 33.59 279 MET A N 1
ATOM 2153 C CA . MET A 1 279 ? 11.960 -19.996 36.487 1.00 33.59 279 MET A CA 1
ATOM 2154 C C . MET A 1 279 ? 13.387 -19.751 36.970 1.00 33.59 279 MET A C 1
ATOM 2156 O O . MET A 1 279 ? 14.344 -20.030 36.248 1.00 33.59 279 MET A O 1
ATOM 2160 N N . GLN A 1 280 ? 13.518 -19.171 38.162 1.00 34.53 280 GLN A N 1
ATOM 2161 C CA . GLN A 1 280 ? 14.766 -19.233 38.902 1.00 34.53 280 GLN A CA 1
ATOM 2162 C C . GLN A 1 280 ? 15.018 -20.714 39.188 1.00 34.53 280 GLN A C 1
ATOM 2164 O O . GLN A 1 280 ? 14.210 -21.362 39.853 1.00 34.53 280 GLN A O 1
ATOM 2169 N N . THR A 1 281 ? 16.079 -21.245 38.589 1.00 47.03 281 THR A N 1
ATOM 2170 C CA . THR A 1 281 ? 16.704 -22.510 38.986 1.00 47.03 281 THR A CA 1
ATOM 2171 C C . THR A 1 281 ? 17.441 -22.332 40.297 1.00 47.03 281 THR A C 1
ATOM 2173 O O . THR A 1 281 ? 18.137 -21.293 40.400 1.00 47.03 281 THR A O 1
#

Secondary structure (DSSP, 8-state):
--SS-SSSS----------PPP--B-------SSS----S----TT--HHHHHHHHHHHHHHHHHTT---------BSSHHHHHHHHHTT--GGG-TTEEEE-------THHHHSHHHHHHHHHHHHHHHTTTPPEE-----STTTT-------EEPPEEEES--HHHHHHHHHHIIIIIHHHHHHHS-GGGT----GGGS-TT-TTHIIIII-HHHHHHHHHHHHHH-TT-----TTSTTGGGEE----TTPPS-EEEEEETTTEEEEEE----------

Sequence (281 aa):
MLGGGGSTFGVVTSIIIHVDPKLPVRLSPTSPNSYSFTIHPFFAPNHTLYSFHARTKPFFNRLKQLNIPVTPNTTLHPAFYPAYNANWGSDRVLNSAGRVSVPSNQLLPRANWADLTKFNATFAVIREYVEPGRLLMGYHQASRNRVNADNAGGRPKGAVMENPTAADLRAALGDLQRNVNTRFREVAPEREGGGAYSKETNRDEPEWQSTLYRVENYKRLLEIQRNGDLREVFYATTAVGSEGWELPTMPGCGGVGVAIPLPGGRVVVGVGVPPVTPMQT

Foldseek 3Di:
DVQQDPQQQDDDPDDDDDDDPFWKWKAFADDDDDPDDTDGGDIDTRDDPVRVCVVCVVVVVVCVVVVNDDDGPIDIDRGDVVVCCVRCVPPPPPDDPQKDWQFFWKFDFPCCVVDPVLVVLQVVLVCVQPVVPFDKDWDADDPPCVVVQRGDIIIRGTDMDGNDDPVRSVVSNCCCAVPNVVSVCVSVPLVNRMATDPVRHHLPHPPLLCRHQNPVRLVVSLVSSCVRCVPRFGDDRSRRPNVLEDEPPDPPADDDFGWDDDPPSYIYGDGDDPPPDPPDD

Radius of gyration: 22.14 Å; chains: 1; bounding box: 50×42×66 Å

InterPro domains:
  IPR012951 Berberine/berberine-like [PF08031] (196-240)

Organism: NCBI:txid2587402